Protein AF-0000000066905911 (afdb_homodimer)

Secondary structure (DSSP, 8-state):
-HHHHHHHHHHHHHHHHS-TTHHHHHHHHHHHHHHHHHHHHHHHHHHHHH-HHHHHHHHHHHHHHHHHHHHHHHHS-TTGGGSHHHHHHHHHHHHHHHHHH-GGG--SS---HHHHHHHHHHHH-/-HHHHHHHHHHHHHHHHS-TTHHHHHHHHHHHHHHHHHHHHHHHHHHHHH-HHHHHHHHHHHHHHHHHHHHHHHHS-TTGGGSHHHHHHHHHHHHHHHHHH-GGG--SS---HHHHHHHHHHHH-

pLDDT: mean 92.49, std 7.88, range [61.97, 98.75]

Radius of gyration: 20.09 Å; Cα contacts (8 Å, |Δi|>4): 220; chains: 2; bounding box: 32×63×47 Å

Solvent-accessible surface area (backbone atoms only — not comparable to full-atom values): 13929 Å² total; per-residue (Å²): 111,57,56,43,53,52,35,49,52,50,29,54,49,48,55,75,65,61,50,94,58,46,57,74,72,55,34,71,69,40,44,55,52,46,50,52,51,52,51,22,50,35,44,31,38,56,45,39,64,76,40,32,66,62,45,46,56,53,47,50,55,51,49,53,51,50,51,52,47,53,56,53,58,69,71,44,56,75,77,56,61,71,35,66,78,54,52,46,51,63,51,51,52,52,46,39,49,26,59,70,47,25,49,92,73,60,62,100,56,95,75,45,72,66,57,51,56,48,52,52,51,62,70,76,100,112,56,54,45,54,52,36,48,51,51,29,54,50,48,55,73,64,60,50,94,61,46,55,76,71,58,36,69,68,42,43,56,52,46,50,52,50,52,50,23,50,37,45,30,39,58,45,39,61,76,40,32,66,62,46,46,56,52,47,50,56,51,48,54,50,50,51,52,48,53,57,52,57,70,71,46,57,75,77,56,60,71,35,68,77,55,53,46,52,62,52,51,51,53,45,40,49,27,57,71,48,25,49,91,72,60,64,100,56,96,74,47,71,67,56,52,56,50,52,52,52,62,71,76,100

Structure (mmCIF, N/CA/C/O backbone):
data_AF-0000000066905911-model_v1
#
loop_
_entity.id
_entity.type
_entity.pdbx_description
1 polymer 'C6 transcription factor (Mut3)'
#
loop_
_atom_site.group_PDB
_atom_site.id
_atom_site.type_symbol
_atom_site.label_atom_id
_atom_site.label_alt_id
_atom_site.label_comp_id
_atom_site.label_asym_id
_atom_site.label_entity_id
_atom_site.label_seq_id
_atom_site.pdbx_PDB_ins_code
_atom_site.Cartn_x
_atom_site.Cartn_y
_atom_site.Cartn_z
_atom_site.occupancy
_atom_site.B_iso_or_equiv
_atom_site.auth_seq_id
_atom_site.auth_comp_id
_atom_site.auth_asym_id
_atom_site.auth_atom_id
_atom_site.pdbx_PDB_model_num
ATOM 1 N N . MET A 1 1 ? 3.443 4.605 -21.078 1 68.19 1 MET A N 1
ATOM 2 C CA . MET A 1 1 ? 2.545 3.455 -21.141 1 68.19 1 MET A CA 1
ATOM 3 C C . MET A 1 1 ? 2.984 2.371 -20.156 1 68.19 1 MET A C 1
ATOM 5 O O . MET A 1 1 ? 2.17 1.858 -19.391 1 68.19 1 MET A O 1
ATOM 9 N N . THR A 1 2 ? 4.289 2.234 -20.062 1 80.25 2 THR A N 1
ATOM 10 C CA . THR A 1 2 ? 4.836 1.146 -19.266 1 80.25 2 THR A CA 1
ATOM 11 C C . THR A 1 2 ? 4.59 1.396 -17.781 1 80.25 2 THR A C 1
ATOM 13 O O . THR A 1 2 ? 4.164 0.493 -17.062 1 80.25 2 THR A O 1
ATOM 16 N N . MET A 1 3 ? 4.574 2.633 -17.453 1 85.19 3 MET A N 1
ATOM 17 C CA . MET A 1 3 ? 4.41 2.951 -16.031 1 85.19 3 MET A CA 1
ATOM 18 C C . MET A 1 3 ? 2.967 2.746 -15.594 1 85.19 3 MET A C 1
ATOM 20 O O . MET A 1 3 ? 2.713 2.279 -14.484 1 85.19 3 MET A O 1
ATOM 24 N N . ALA A 1 4 ? 2.121 2.953 -16.5 1 88.31 4 ALA A N 1
ATOM 25 C CA . ALA A 1 4 ? 0.699 2.816 -16.188 1 88.31 4 ALA A CA 1
ATOM 26 C C . ALA A 1 4 ? 0.337 1.36 -15.906 1 88.31 4 ALA A C 1
ATOM 28 O O . ALA A 1 4 ? -0.475 1.077 -15.023 1 88.31 4 ALA A O 1
ATOM 29 N N . LEU A 1 5 ? 0.912 0.514 -16.625 1 90.94 5 LEU A N 1
ATOM 30 C CA . LEU A 1 5 ? 0.652 -0.906 -16.422 1 90.94 5 LEU A CA 1
ATOM 31 C C . LEU A 1 5 ? 1.202 -1.371 -15.078 1 90.94 5 LEU A C 1
ATOM 33 O O . LEU A 1 5 ? 0.557 -2.152 -14.375 1 90.94 5 LEU A O 1
ATOM 37 N N . GLY A 1 6 ? 2.375 -0.801 -14.773 1 93.94 6 GLY A N 1
ATOM 38 C CA . GLY A 1 6 ? 2.947 -1.107 -13.469 1 93.94 6 GLY A CA 1
ATOM 39 C C . GLY A 1 6 ? 2.094 -0.622 -12.312 1 93.94 6 GLY A C 1
ATOM 40 O O . GLY A 1 6 ? 1.863 -1.359 -11.352 1 93.94 6 GLY A O 1
ATOM 41 N N . LEU A 1 7 ? 1.571 0.551 -12.461 1 94.12 7 LEU A N 1
ATOM 42 C CA . LEU A 1 7 ? 0.728 1.133 -11.422 1 94.12 7 LEU A CA 1
ATOM 43 C C . LEU A 1 7 ? -0.565 0.34 -11.266 1 94.12 7 LEU A C 1
ATOM 45 O O . LEU A 1 7 ? -1.046 0.144 -10.148 1 94.12 7 LEU A O 1
ATOM 49 N N . SER A 1 8 ? -1.094 -0.138 -12.328 1 94.44 8 SER A N 1
ATOM 50 C CA . SER A 1 8 ? -2.309 -0.945 -12.289 1 94.44 8 SER A CA 1
ATOM 51 C C . SER A 1 8 ? -2.066 -2.275 -11.578 1 94.44 8 SER A C 1
ATOM 53 O O . SER A 1 8 ? -2.912 -2.74 -10.812 1 94.44 8 SER A O 1
ATOM 55 N N . ASP A 1 9 ? -0.971 -2.834 -11.891 1 96.88 9 ASP A N 1
ATOM 56 C CA . ASP A 1 9 ? -0.623 -4.098 -11.25 1 96.88 9 ASP A CA 1
ATOM 57 C C . ASP A 1 9 ? -0.429 -3.91 -9.75 1 96.88 9 ASP A C 1
ATOM 59 O O . ASP A 1 9 ? -0.875 -4.738 -8.953 1 96.88 9 ASP A O 1
ATOM 63 N N . ILE A 1 10 ? 0.216 -2.826 -9.328 1 97 10 ILE A N 1
ATOM 64 C CA . ILE A 1 10 ? 0.446 -2.518 -7.922 1 97 10 ILE A CA 1
ATOM 65 C C . ILE A 1 10 ? -0.89 -2.291 -7.219 1 97 10 ILE A C 1
ATOM 67 O O . ILE A 1 10 ? -1.105 -2.783 -6.109 1 97 10 ILE A O 1
ATOM 71 N N . LYS A 1 11 ? -1.737 -1.588 -7.852 1 95.62 11 LYS A N 1
ATOM 72 C CA . LYS A 1 11 ? -3.076 -1.347 -7.32 1 95.62 11 LYS A CA 1
ATOM 73 C C . LYS A 1 11 ? -3.805 -2.658 -7.051 1 95.62 11 LYS A C 1
ATOM 75 O O . LYS A 1 11 ? -4.352 -2.859 -5.961 1 95.62 11 LYS A O 1
ATOM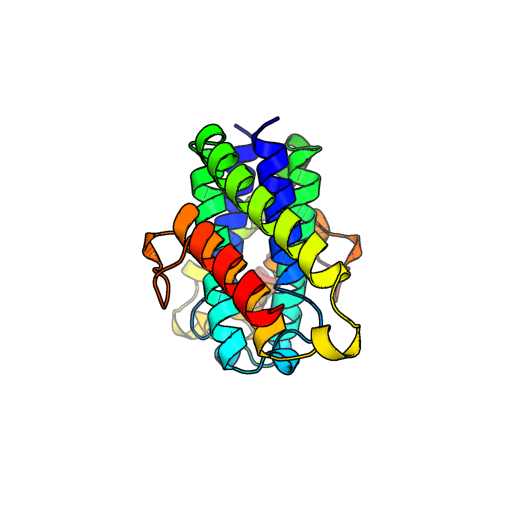 80 N N . ALA A 1 12 ? -3.824 -3.516 -8.031 1 95.5 12 ALA A N 1
ATOM 81 C CA . ALA A 1 12 ? -4.492 -4.809 -7.891 1 95.5 12 ALA A CA 1
ATOM 82 C C . ALA A 1 12 ? -3.879 -5.625 -6.758 1 95.5 12 ALA A C 1
ATOM 84 O O . ALA A 1 12 ? -4.598 -6.242 -5.969 1 95.5 12 ALA A O 1
ATOM 85 N N . GLN A 1 13 ? -2.59 -5.613 -6.676 1 96.75 13 GLN A N 1
ATOM 86 C CA . GLN A 1 13 ? -1.894 -6.336 -5.613 1 96.75 13 GLN A CA 1
ATOM 87 C C . GLN A 1 13 ? -2.291 -5.809 -4.238 1 96.75 13 GLN A C 1
ATOM 89 O O . GLN A 1 13 ? -2.615 -6.59 -3.34 1 96.75 13 GLN A O 1
ATOM 94 N N . MET A 1 14 ? -2.252 -4.488 -4.062 1 94.62 14 MET A N 1
ATOM 95 C CA . MET A 1 14 ? -2.609 -3.877 -2.787 1 94.62 14 MET A CA 1
ATOM 96 C C . MET A 1 14 ? -4.039 -4.238 -2.391 1 94.62 14 MET A C 1
ATOM 98 O O . MET A 1 14 ? -4.301 -4.57 -1.232 1 94.62 14 MET A O 1
ATOM 102 N N . GLY A 1 15 ? -4.902 -4.246 -3.387 1 92.44 15 GLY A N 1
ATOM 103 C CA . GLY A 1 15 ? -6.289 -4.605 -3.135 1 92.44 15 GLY A CA 1
ATOM 104 C C . GLY A 1 15 ? -6.457 -6.039 -2.664 1 92.44 15 GLY A C 1
ATOM 105 O O . GLY A 1 15 ? -7.352 -6.336 -1.871 1 92.44 15 GLY A O 1
ATOM 106 N N . GLY A 1 16 ? -5.613 -6.891 -3.088 1 91.69 16 GLY A N 1
ATOM 107 C CA . GLY A 1 16 ? -5.641 -8.289 -2.68 1 91.69 16 GLY A CA 1
ATOM 108 C C . GLY A 1 16 ? -5.039 -8.516 -1.307 1 91.69 16 GLY A C 1
ATOM 109 O O . GLY A 1 16 ? -5.309 -9.539 -0.669 1 91.69 16 GLY A O 1
ATOM 110 N N . LEU A 1 17 ? -4.203 -7.594 -0.799 1 91.81 17 LEU A N 1
ATOM 111 C CA . LEU A 1 17 ? -3.504 -7.742 0.472 1 91.81 17 LEU A CA 1
ATOM 112 C C . LEU A 1 17 ? -4.273 -7.059 1.599 1 91.81 17 LEU A C 1
ATOM 114 O O . LEU A 1 17 ? -4.297 -7.551 2.729 1 91.81 17 LEU A O 1
ATOM 118 N N . VAL A 1 18 ? -4.871 -5.914 1.25 1 87.25 18 VAL A N 1
ATOM 119 C CA . VAL A 1 18 ? -5.477 -5.074 2.279 1 87.25 18 VAL A CA 1
ATOM 120 C C . VAL A 1 18 ? -6.98 -4.969 2.039 1 87.25 18 VAL A C 1
ATOM 122 O O . VAL A 1 18 ? -7.422 -4.215 1.168 1 87.25 18 VAL A O 1
ATOM 125 N N . TYR A 1 19 ? -7.715 -5.699 2.646 1 85.31 19 TYR A N 1
ATOM 126 C CA . TYR A 1 19 ? -9.172 -5.699 2.562 1 85.31 19 TYR A CA 1
ATOM 127 C C . TYR A 1 19 ? -9.797 -5.898 3.938 1 85.31 19 TYR A C 1
ATOM 129 O O . TYR A 1 19 ? -9.094 -6.172 4.914 1 85.31 19 TYR A O 1
ATOM 137 N N . ARG A 1 20 ? -11.055 -5.621 3.988 1 80.94 20 ARG A N 1
ATOM 138 C CA . ARG A 1 20 ? -11.75 -5.781 5.262 1 80.94 20 ARG A CA 1
ATOM 139 C C . ARG A 1 20 ? -11.641 -7.215 5.773 1 80.94 20 ARG A C 1
ATOM 141 O O . ARG A 1 20 ? -11.969 -8.164 5.051 1 80.94 20 ARG A O 1
ATOM 148 N N . GLY A 1 21 ? -11.109 -7.41 7.043 1 76.62 21 GLY A N 1
ATOM 149 C CA . GLY A 1 21 ? -10.992 -8.727 7.641 1 76.62 21 GLY A CA 1
ATOM 150 C C . GLY A 1 21 ? -9.656 -9.398 7.355 1 76.62 21 GLY A C 1
ATOM 151 O O . GLY A 1 21 ? -9.469 -10.57 7.676 1 76.62 21 GLY A O 1
ATOM 152 N N . PHE A 1 22 ? -8.805 -8.672 6.777 1 78.38 22 PHE A N 1
ATOM 153 C CA . PHE A 1 22 ? -7.555 -9.297 6.375 1 78.38 22 PHE A CA 1
ATOM 154 C C . PHE A 1 22 ? -6.73 -9.703 7.594 1 78.38 22 PHE A C 1
ATOM 156 O O . PHE A 1 22 ? -5.91 -10.617 7.523 1 78.38 22 PHE A O 1
ATOM 163 N N . VAL A 1 23 ? -6.91 -9.078 8.664 1 73.5 23 VAL A N 1
ATOM 164 C CA . VAL A 1 23 ? -6.156 -9.383 9.875 1 73.5 23 VAL A CA 1
ATOM 165 C C . VAL A 1 23 ? -6.711 -10.648 10.523 1 73.5 23 VAL A C 1
ATOM 167 O O . VAL A 1 23 ? -5.953 -11.516 10.969 1 73.5 23 VAL A O 1
ATOM 170 N N . THR A 1 24 ? -7.961 -10.695 10.648 1 71.25 24 THR A N 1
ATOM 171 C CA . THR A 1 24 ? -8.602 -11.836 11.297 1 71.25 24 THR A CA 1
ATOM 172 C C . THR A 1 24 ? -8.516 -13.078 10.414 1 71.25 24 THR A C 1
ATOM 174 O O . THR A 1 24 ? -8.352 -14.195 10.922 1 71.25 24 THR A O 1
ATOM 177 N N . GLY A 1 25 ? -8.625 -12.875 9.156 1 62.72 25 GLY A N 1
ATOM 178 C CA . GLY A 1 25 ? -8.648 -14 8.242 1 62.72 25 GLY A CA 1
ATOM 179 C C . GLY A 1 25 ? -7.332 -14.75 8.188 1 62.72 25 GLY A C 1
ATOM 180 O O . GLY A 1 25 ? -7.316 -15.984 8.117 1 62.72 25 GLY A O 1
ATOM 181 N N . ASN A 1 26 ? -6.301 -14.07 8.18 1 62 26 ASN A N 1
ATOM 182 C CA . ASN A 1 26 ? -5.023 -14.727 7.91 1 62 26 ASN A CA 1
ATOM 183 C C . ASN A 1 26 ? -4.254 -15.008 9.203 1 62 26 ASN A C 1
ATOM 185 O O . ASN A 1 26 ? -3.354 -15.844 9.219 1 62 26 ASN A O 1
ATOM 189 N N . GLY A 1 27 ? -4.699 -14.414 10.391 1 66.94 27 GLY A N 1
ATOM 190 C CA . GLY A 1 27 ? -3.949 -14.547 11.633 1 66.94 27 GLY A CA 1
ATOM 191 C C . GLY A 1 27 ? -2.732 -13.641 11.695 1 66.94 27 GLY A C 1
ATOM 192 O O . GLY A 1 27 ? -2.455 -12.906 10.75 1 66.94 27 GLY A O 1
ATOM 193 N N . PHE A 1 28 ? -1.981 -13.719 12.82 1 68.44 28 PHE A N 1
ATOM 194 C CA . PHE A 1 28 ? -0.838 -12.859 13.102 1 68.44 28 PHE A CA 1
ATOM 195 C C . PHE A 1 28 ? 0.291 -13.125 12.109 1 68.44 28 PHE A C 1
ATOM 197 O O . PHE A 1 28 ? 0.953 -12.195 11.648 1 68.44 28 PHE A O 1
ATOM 204 N N . LYS A 1 29 ? 0.391 -14.367 11.797 1 74.06 29 LYS A N 1
ATOM 205 C CA . LYS A 1 29 ? 1.446 -14.719 10.852 1 74.06 29 LYS A CA 1
ATOM 206 C C . LYS A 1 29 ? 1.221 -14.039 9.508 1 74.06 29 LYS A C 1
ATOM 208 O O . LYS A 1 29 ? 2.152 -13.484 8.922 1 74.06 29 LYS A O 1
ATOM 213 N N . ARG A 1 30 ? 0.098 -13.977 9.188 1 80.12 30 ARG A N 1
ATOM 214 C CA . ARG A 1 30 ? -0.217 -13.406 7.883 1 80.12 30 ARG A CA 1
ATOM 215 C C . ARG A 1 30 ? -0.122 -11.883 7.91 1 80.12 30 ARG A C 1
ATOM 217 O O . ARG A 1 30 ? 0.155 -11.258 6.891 1 80.12 30 ARG A O 1
ATOM 224 N N 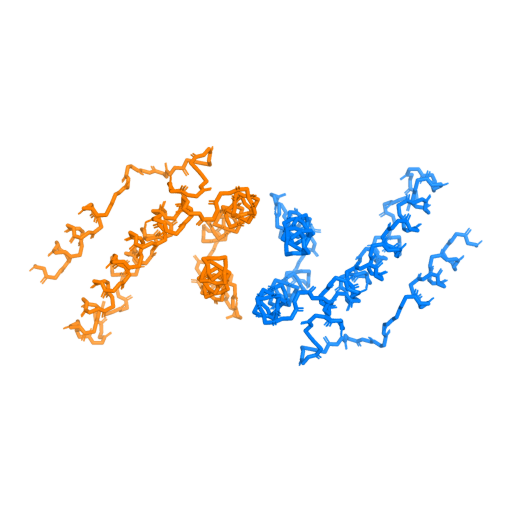. LEU A 1 31 ? -0.194 -11.484 9.117 1 82.44 31 LEU A N 1
ATOM 225 C CA . LEU A 1 31 ? -0.038 -10.039 9.25 1 82.44 31 LEU A CA 1
ATOM 226 C C . LEU A 1 31 ? 1.398 -9.625 8.953 1 82.44 31 LEU A C 1
ATOM 228 O O . LEU A 1 31 ? 1.63 -8.625 8.266 1 82.44 31 LEU A O 1
ATOM 232 N N . GLY A 1 32 ? 2.291 -10.375 9.508 1 85.25 32 GLY A N 1
ATOM 233 C CA . GLY A 1 32 ? 3.695 -10.109 9.242 1 85.25 32 GLY A CA 1
ATOM 234 C C . GLY A 1 32 ? 4.051 -10.211 7.77 1 85.25 32 GLY A C 1
ATOM 235 O O . GLY A 1 32 ? 4.77 -9.359 7.238 1 85.25 32 GLY A O 1
ATOM 236 N N . ASP A 1 33 ? 3.564 -11.18 7.109 1 90.19 33 ASP A N 1
ATOM 237 C CA . ASP A 1 33 ? 3.799 -11.367 5.68 1 90.19 33 ASP A CA 1
ATOM 238 C C . ASP A 1 33 ? 3.211 -10.219 4.871 1 90.19 33 ASP A C 1
ATOM 240 O O . ASP A 1 33 ? 3.855 -9.703 3.953 1 90.19 33 ASP A O 1
ATOM 244 N N . THR A 1 34 ? 1.965 -9.891 5.289 1 90.94 34 THR A N 1
ATOM 245 C CA . THR A 1 34 ? 1.31 -8.789 4.59 1 90.94 34 THR A CA 1
ATOM 246 C C . THR A 1 34 ? 2.139 -7.516 4.695 1 90.94 34 THR A C 1
ATOM 248 O O . THR A 1 34 ? 2.314 -6.801 3.705 1 90.94 34 THR A O 1
ATOM 251 N N . LEU A 1 35 ? 2.639 -7.289 5.867 1 89.12 35 LEU A N 1
ATOM 252 C CA . LEU A 1 35 ? 3.502 -6.129 6.066 1 89.12 35 LEU A CA 1
ATOM 253 C C . LEU A 1 35 ? 4.723 -6.195 5.152 1 89.12 35 LEU A C 1
ATOM 255 O O . LEU A 1 35 ? 5.074 -5.203 4.508 1 89.12 35 LEU A O 1
ATOM 259 N N . ARG A 1 36 ? 5.301 -7.285 5.117 1 93.31 36 ARG A N 1
ATOM 260 C CA . ARG A 1 36 ? 6.477 -7.469 4.273 1 93.31 36 ARG A CA 1
ATOM 261 C C . ARG A 1 36 ? 6.133 -7.25 2.803 1 93.31 36 ARG A C 1
ATOM 263 O O . ARG A 1 36 ? 6.922 -6.656 2.061 1 93.31 36 ARG A O 1
ATOM 270 N N . TYR A 1 37 ? 5.008 -7.68 2.363 1 96.56 37 TYR A N 1
ATOM 271 C CA . TYR A 1 37 ? 4.578 -7.512 0.979 1 96.56 37 TYR A CA 1
ATOM 272 C C . TYR A 1 37 ? 4.309 -6.047 0.666 1 96.56 37 TYR A C 1
ATOM 274 O O . TYR A 1 37 ? 4.613 -5.574 -0.432 1 96.56 37 TYR A O 1
ATOM 282 N N . LEU A 1 38 ? 3.748 -5.371 1.595 1 95.12 38 LEU A N 1
ATOM 283 C CA . LEU A 1 38 ? 3.527 -3.939 1.411 1 95.12 38 LEU A CA 1
ATOM 284 C C . LEU A 1 38 ? 4.852 -3.188 1.348 1 95.12 38 LEU A C 1
ATOM 286 O O . LEU A 1 38 ? 4.992 -2.232 0.58 1 95.12 38 LEU A O 1
ATOM 290 N N . GLN A 1 39 ? 5.797 -3.613 2.049 1 95.19 39 GLN A N 1
ATOM 291 C CA . GLN A 1 39 ? 7.137 -3.037 1.968 1 95.19 39 GLN A CA 1
ATOM 292 C C . GLN A 1 39 ? 7.766 -3.303 0.605 1 95.19 39 GLN A C 1
ATOM 294 O O . GLN A 1 39 ? 8.477 -2.451 0.069 1 95.19 39 GLN A O 1
ATOM 299 N N . ALA A 1 40 ? 7.5 -4.445 0.128 1 97.69 40 ALA A N 1
ATOM 300 C CA . ALA A 1 40 ? 8 -4.766 -1.205 1 97.69 40 ALA A CA 1
ATOM 301 C C . ALA A 1 40 ? 7.371 -3.861 -2.262 1 97.69 40 ALA A C 1
ATOM 303 O O . ALA A 1 40 ? 8.047 -3.436 -3.203 1 97.69 40 ALA A O 1
ATOM 304 N N . ILE A 1 41 ? 6.098 -3.58 -2.117 1 97.56 41 ILE A N 1
ATOM 305 C CA . ILE A 1 41 ? 5.41 -2.664 -3.018 1 97.56 41 ILE A CA 1
ATOM 306 C C . ILE A 1 41 ? 6.043 -1.278 -2.93 1 97.56 41 ILE A C 1
ATOM 308 O O . ILE A 1 41 ? 6.254 -0.62 -3.951 1 97.56 41 ILE A O 1
ATOM 312 N N . GLU A 1 42 ? 6.344 -0.853 -1.723 1 95.19 42 GLU A N 1
ATOM 313 C CA . GLU A 1 42 ? 7.02 0.424 -1.518 1 95.19 42 GLU A CA 1
ATOM 314 C C . GLU A 1 42 ? 8.336 0.479 -2.285 1 95.19 42 GLU A C 1
ATOM 316 O O . GLU A 1 42 ? 8.617 1.462 -2.973 1 95.19 42 GLU A O 1
ATOM 321 N N . LYS A 1 43 ? 9.086 -0.53 -2.213 1 96 43 LYS A N 1
ATOM 322 C CA . LYS A 1 43 ? 10.359 -0.6 -2.926 1 96 43 LYS A CA 1
ATOM 323 C C . LYS A 1 43 ? 10.141 -0.606 -4.438 1 96 43 LYS A C 1
ATOM 325 O O . LYS A 1 43 ? 10.898 0.021 -5.18 1 96 43 LYS A O 1
ATOM 330 N N . ARG A 1 44 ? 9.141 -1.341 -4.836 1 97.19 44 ARG A N 1
ATOM 331 C CA . ARG A 1 44 ? 8.82 -1.389 -6.262 1 97.19 44 ARG A CA 1
ATOM 332 C C . ARG A 1 44 ? 8.453 -0.005 -6.785 1 97.19 44 ARG A C 1
ATOM 334 O O . ARG A 1 44 ? 8.836 0.365 -7.895 1 97.19 44 ARG A O 1
ATOM 341 N N . LEU A 1 45 ? 7.707 0.782 -6.012 1 95.31 45 LEU A N 1
ATOM 342 C CA . LEU A 1 45 ? 7.309 2.125 -6.418 1 95.31 45 LEU A CA 1
ATOM 343 C C . LEU A 1 45 ? 8.523 3.002 -6.676 1 95.31 45 LEU A C 1
ATOM 345 O O . LEU A 1 45 ? 8.547 3.775 -7.637 1 95.31 45 LEU A O 1
ATOM 349 N N . GLU A 1 46 ? 9.5 2.852 -5.895 1 92.5 46 GLU A N 1
ATOM 350 C CA . GLU A 1 46 ? 10.742 3.6 -6.062 1 92.5 46 GLU A CA 1
ATOM 351 C C . GLU A 1 46 ? 11.445 3.217 -7.359 1 92.5 46 GLU A C 1
ATOM 353 O O . GLU A 1 46 ? 11.867 4.086 -8.125 1 92.5 46 GLU A O 1
ATOM 358 N N . LYS A 1 47 ? 11.547 2.021 -7.594 1 93.75 47 LYS A N 1
ATOM 359 C CA . LYS A 1 47 ? 12.273 1.512 -8.75 1 93.75 47 LYS A CA 1
ATOM 360 C C . LYS A 1 47 ? 11.492 1.738 -10.039 1 93.75 47 LYS A C 1
ATOM 362 O O . LYS A 1 47 ? 12.078 1.917 -11.109 1 93.75 47 LYS A O 1
ATOM 367 N N . LEU A 1 48 ? 10.18 1.679 -9.914 1 93.81 48 LEU A N 1
ATOM 368 C CA . LEU A 1 48 ? 9.305 1.892 -11.062 1 93.81 48 LEU A CA 1
ATOM 369 C C . LEU A 1 48 ? 9.547 3.264 -11.688 1 93.81 48 LEU A C 1
ATOM 371 O O . LEU A 1 48 ? 9.586 3.4 -12.906 1 93.81 48 LEU A O 1
ATOM 375 N N . ALA A 1 49 ? 9.766 4.199 -10.844 1 87.06 49 ALA A N 1
ATOM 376 C CA . ALA A 1 49 ? 10.031 5.566 -11.289 1 87.06 49 ALA A CA 1
ATOM 377 C C . ALA A 1 49 ? 11.3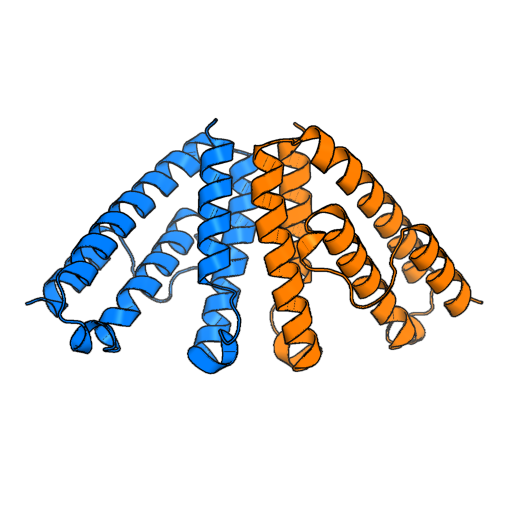75 5.66 -12 1 87.06 49 ALA A C 1
ATOM 379 O O . ALA A 1 49 ? 11.539 6.449 -12.938 1 87.06 49 ALA A O 1
ATOM 380 N N . VAL A 1 50 ? 12.312 4.828 -11.672 1 90.44 50 VAL A N 1
ATOM 381 C CA . VAL A 1 50 ? 13.688 4.891 -12.148 1 90.44 50 VAL A CA 1
ATOM 382 C C . VAL A 1 50 ? 13.828 4.078 -13.438 1 90.44 50 VAL A C 1
ATOM 384 O O . VAL A 1 50 ? 14.438 4.531 -14.398 1 90.44 50 VAL A O 1
ATOM 387 N N . ASP A 1 51 ? 13.242 2.822 -13.453 1 93.06 51 ASP A N 1
ATOM 388 C CA . ASP A 1 51 ? 13.383 1.928 -14.602 1 93.06 51 ASP A CA 1
ATOM 389 C C . ASP A 1 51 ? 12.078 1.194 -14.891 1 93.06 51 ASP A C 1
ATOM 391 O O . ASP A 1 51 ? 11.953 0.002 -14.602 1 9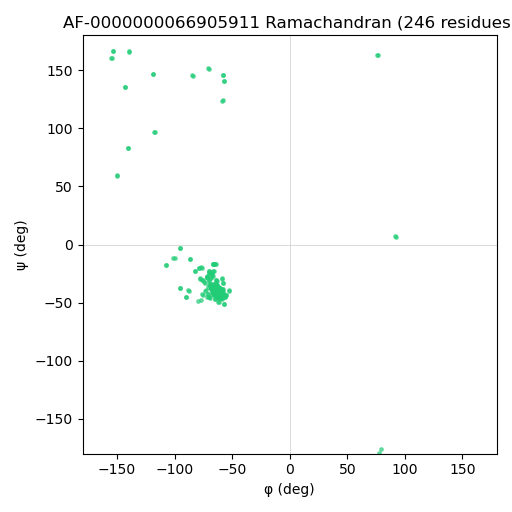3.06 51 ASP A O 1
ATOM 395 N N . PRO A 1 52 ? 11.172 1.825 -15.594 1 92.88 52 PRO A N 1
ATOM 396 C CA . PRO A 1 52 ? 9.859 1.228 -15.883 1 92.88 52 PRO A CA 1
ATOM 397 C C . PRO A 1 52 ? 9.953 0.016 -16.797 1 92.88 52 PRO A C 1
ATOM 399 O O . PRO A 1 52 ? 9.102 -0.871 -16.75 1 92.88 52 PRO A O 1
ATOM 402 N N . HIS A 1 53 ? 10.992 -0.036 -17.641 1 94.44 53 HIS A N 1
ATOM 403 C CA . HIS A 1 53 ? 11.125 -1.158 -18.562 1 94.44 53 HIS A CA 1
ATOM 404 C C . HIS A 1 53 ? 11.492 -2.439 -17.828 1 94.44 53 HIS A C 1
ATOM 406 O O . HIS A 1 53 ? 10.945 -3.506 -18.109 1 94.44 53 HIS A O 1
ATOM 412 N N . ARG A 1 54 ? 12.398 -2.258 -16.906 1 95.12 54 ARG A N 1
ATOM 413 C CA . ARG A 1 54 ? 12.742 -3.414 -16.094 1 95.12 54 ARG A CA 1
ATOM 414 C C . ARG A 1 54 ? 11.539 -3.889 -15.281 1 95.12 54 ARG A C 1
ATOM 416 O O . ARG A 1 54 ? 11.312 -5.094 -15.148 1 95.12 54 ARG A O 1
ATOM 423 N N . ASP A 1 55 ? 10.812 -2.967 -14.75 1 96.75 55 ASP A N 1
ATOM 424 C CA . ASP A 1 55 ? 9.602 -3.318 -14.008 1 96.75 55 ASP A CA 1
ATOM 425 C C . ASP A 1 55 ? 8.633 -4.109 -14.883 1 96.75 55 ASP A C 1
ATOM 427 O O . ASP A 1 55 ? 8.094 -5.133 -14.453 1 96.75 55 ASP A O 1
ATOM 431 N N . ARG A 1 56 ? 8.492 -3.684 -16.047 1 96.31 56 ARG A N 1
ATOM 432 C CA . ARG A 1 56 ? 7.551 -4.328 -16.969 1 96.31 56 ARG A CA 1
ATOM 433 C C . ARG A 1 56 ? 7.965 -5.766 -17.25 1 96.31 56 ARG A C 1
ATOM 435 O O . ARG A 1 56 ? 7.125 -6.668 -17.281 1 96.31 56 ARG A O 1
ATOM 442 N N . ALA A 1 57 ? 9.172 -5.934 -17.453 1 96.88 57 ALA A N 1
ATOM 443 C CA . ALA A 1 57 ? 9.664 -7.277 -17.75 1 96.88 57 ALA A CA 1
ATOM 444 C C . ALA A 1 57 ? 9.375 -8.227 -16.594 1 96.88 57 ALA A C 1
ATOM 446 O O . ALA A 1 57 ? 8.906 -9.352 -16.797 1 96.88 57 ALA A O 1
ATOM 447 N N . GLN A 1 58 ? 9.641 -7.785 -15.375 1 97.31 58 GLN A N 1
ATOM 448 C CA . GLN A 1 58 ? 9.398 -8.602 -14.188 1 97.31 58 GLN A CA 1
ATOM 449 C C . GLN A 1 58 ? 7.902 -8.812 -13.969 1 97.31 58 GLN A C 1
ATOM 451 O O . GLN A 1 58 ? 7.473 -9.906 -13.602 1 97.31 58 GLN A O 1
ATOM 456 N N . MET A 1 59 ? 7.172 -7.785 -14.242 1 97.56 59 MET A N 1
ATOM 457 C CA . MET A 1 59 ? 5.719 -7.859 -14.102 1 97.56 59 MET A CA 1
ATOM 458 C C . MET A 1 59 ? 5.133 -8.914 -15.031 1 97.56 59 MET A C 1
ATOM 460 O O . MET A 1 59 ? 4.219 -9.648 -14.656 1 97.56 59 MET A O 1
ATOM 464 N N . LEU A 1 60 ? 5.656 -8.961 -16.188 1 97.38 60 LEU A N 1
ATOM 465 C CA . LEU A 1 60 ? 5.156 -9.914 -17.156 1 97.38 60 LEU A CA 1
ATOM 466 C C . LEU A 1 60 ? 5.402 -11.344 -16.703 1 97.38 60 LEU A C 1
ATOM 468 O O . LEU A 1 60 ? 4.566 -12.227 -16.922 1 97.38 60 LEU A O 1
ATOM 472 N N . LYS A 1 61 ? 6.473 -11.57 -16.062 1 97.81 61 LYS A N 1
ATOM 473 C CA . LYS A 1 61 ? 6.758 -12.891 -15.516 1 97.81 61 LYS A CA 1
ATOM 474 C C . LYS A 1 61 ? 5.754 -13.266 -14.43 1 97.81 61 LYS A C 1
ATOM 476 O O . LYS A 1 61 ? 5.25 -14.391 -14.406 1 97.81 61 LYS A O 1
ATOM 481 N N . VAL A 1 62 ? 5.48 -12.328 -13.602 1 98.38 62 VAL A N 1
ATOM 482 C CA . VAL A 1 62 ? 4.5 -12.555 -12.547 1 98.38 62 VAL A CA 1
ATOM 483 C C . VAL A 1 62 ? 3.123 -12.797 -13.164 1 98.38 62 VAL A C 1
ATOM 485 O O . VAL A 1 62 ? 2.387 -13.68 -12.711 1 98.38 62 VAL A O 1
ATOM 488 N N . GLU A 1 63 ? 2.814 -12.008 -14.148 1 97.75 63 GLU A N 1
ATOM 489 C CA . GLU A 1 63 ? 1.522 -12.125 -14.82 1 97.75 63 GLU A CA 1
ATOM 490 C C . GLU A 1 63 ? 1.337 -13.516 -15.422 1 97.75 63 GLU A C 1
ATOM 492 O O . GLU A 1 63 ? 0.242 -14.086 -15.367 1 97.75 63 GLU A O 1
ATOM 497 N N . ASN A 1 64 ? 2.359 -14.023 -15.992 1 98.12 64 ASN A N 1
ATOM 498 C CA . ASN A 1 64 ? 2.295 -15.367 -16.547 1 98.12 64 ASN A CA 1
ATOM 499 C C . ASN A 1 64 ? 1.953 -16.406 -15.492 1 98.12 64 ASN A C 1
ATOM 501 O O . ASN A 1 64 ? 1.1 -17.266 -15.711 1 98.12 64 ASN A O 1
ATOM 505 N N . VAL A 1 65 ? 2.566 -16.328 -14.375 1 98.38 65 VAL A N 1
ATOM 506 C CA . VAL A 1 65 ? 2.318 -17.25 -13.281 1 98.38 65 VAL A CA 1
ATOM 507 C C . VAL A 1 65 ? 0.906 -17.047 -12.742 1 98.38 65 VAL A C 1
ATOM 509 O O . VAL A 1 65 ? 0.209 -18.016 -12.43 1 98.38 65 VAL A O 1
ATOM 512 N N . GLN A 1 66 ? 0.517 -15.844 -12.625 1 98.12 66 GLN A N 1
ATOM 513 C CA . GLN A 1 66 ? -0.822 -15.523 -12.141 1 98.12 66 GLN A CA 1
ATOM 514 C C . GLN A 1 66 ? -1.893 -16.109 -13.055 1 98.12 66 GLN A C 1
ATOM 516 O O . GLN A 1 66 ? -2.908 -16.625 -12.578 1 98.12 66 GLN A O 1
ATOM 521 N N . GLN A 1 67 ? -1.674 -15.984 -14.312 1 98.06 67 GLN A N 1
ATOM 522 C CA . GLN A 1 67 ? -2.613 -16.547 -15.273 1 98.06 67 GLN A CA 1
ATOM 523 C C . GLN A 1 67 ? -2.701 -18.062 -15.133 1 98.06 67 GLN A C 1
ATOM 525 O O . GLN A 1 67 ? -3.797 -18.641 -15.148 1 98.06 67 GLN A O 1
ATOM 530 N N . ALA A 1 68 ? -1.581 -18.688 -15.016 1 98 68 ALA A N 1
ATOM 531 C CA . ALA A 1 68 ? -1.554 -20.125 -14.805 1 98 68 ALA A CA 1
ATOM 532 C C . ALA A 1 68 ? -2.289 -20.5 -13.523 1 98 68 ALA A C 1
ATOM 534 O O . ALA A 1 68 ? -3.029 -21.5 -13.492 1 98 68 ALA A O 1
ATOM 535 N N . TRP A 1 69 ? -2.1 -19.781 -12.516 1 98.12 69 TRP A N 1
ATOM 536 C CA . TRP A 1 69 ? -2.756 -20 -11.234 1 98.12 69 TRP A CA 1
ATOM 537 C C . TRP A 1 69 ? -4.27 -19.875 -11.367 1 98.12 69 TRP A C 1
ATOM 539 O O . TRP A 1 69 ? -5.016 -20.703 -10.844 1 98.12 69 TRP A O 1
ATOM 549 N N . GLN A 1 70 ? -4.695 -18.859 -12.047 1 97.44 70 GLN A N 1
ATOM 550 C CA . GLN A 1 70 ? -6.129 -18.641 -12.234 1 97.44 70 GLN A CA 1
ATOM 551 C C . GLN A 1 70 ? -6.766 -19.812 -12.977 1 97.44 70 GLN A C 1
ATOM 553 O O . GLN A 1 70 ? -7.836 -20.297 -12.594 1 97.44 70 GLN A O 1
ATOM 558 N N . GLN A 1 71 ? -6.133 -20.219 -13.984 1 97.06 71 GLN A N 1
ATOM 559 C CA . GLN A 1 71 ? -6.633 -21.375 -14.742 1 97.06 71 GLN A CA 1
ATOM 560 C C . GLN A 1 71 ? -6.656 -22.625 -13.875 1 97.06 71 GLN A C 1
ATOM 562 O O . GLN A 1 71 ? -7.617 -23.406 -13.922 1 97.06 71 GLN A O 1
ATOM 567 N N . TRP A 1 72 ? -5.629 -22.797 -13.133 1 97.12 72 TRP A N 1
ATOM 568 C CA . TRP A 1 72 ? -5.465 -23.969 -12.266 1 97.12 72 TRP A CA 1
ATOM 569 C C . TRP A 1 72 ? -6.543 -24 -11.188 1 97.12 72 TRP A C 1
ATOM 571 O O . TRP A 1 72 ? -7.203 -25.031 -11 1 97.12 72 TRP A O 1
ATOM 581 N N . ILE A 1 73 ? -6.809 -22.922 -10.562 1 96.31 73 ILE A N 1
ATOM 582 C CA . ILE A 1 73 ? -7.762 -22.875 -9.461 1 96.31 73 ILE A CA 1
ATOM 583 C C . ILE A 1 73 ? -9.18 -23.094 -9.992 1 96.31 73 ILE A C 1
ATOM 585 O O . ILE A 1 73 ? -10.016 -23.703 -9.32 1 96.31 73 ILE A O 1
ATOM 589 N N . ASN A 1 74 ? -9.422 -22.578 -11.172 1 95.19 74 ASN A N 1
ATOM 590 C CA . ASN A 1 74 ? -10.734 -22.719 -11.789 1 95.19 74 ASN A CA 1
ATOM 591 C C . ASN A 1 74 ? -11.039 -24.188 -12.133 1 95.19 74 ASN A C 1
ATOM 593 O O . ASN A 1 74 ? -12.203 -24.562 -12.273 1 95.19 74 ASN A O 1
ATOM 597 N N . LYS A 1 75 ? -10.031 -24.969 -12.266 1 94.88 75 LYS A N 1
ATOM 598 C CA . LYS A 1 75 ? -10.203 -26.375 -12.617 1 94.88 75 LYS A CA 1
ATOM 599 C C . LYS A 1 75 ? -10.43 -27.234 -11.367 1 94.88 75 LYS A C 1
ATOM 601 O O . LYS A 1 75 ? -10.852 -28.391 -11.469 1 94.88 75 LYS A O 1
ATOM 606 N N . LEU A 1 76 ? -10.203 -26.688 -10.211 1 94.94 76 LEU A N 1
ATOM 607 C CA . LEU A 1 76 ? -10.367 -27.438 -8.969 1 94.94 76 LEU A CA 1
ATOM 608 C C . LEU A 1 76 ? -11.82 -27.422 -8.508 1 94.94 76 LEU A C 1
ATOM 610 O O . LEU A 1 76 ? -12.508 -26.406 -8.664 1 94.94 76 LEU A O 1
ATOM 614 N N . PRO A 1 77 ? -12.289 -28.5 -7.906 1 93.31 77 PRO A N 1
ATOM 615 C CA . PRO A 1 77 ? -13.602 -28.438 -7.262 1 93.31 77 PRO A CA 1
ATOM 616 C C . PRO A 1 77 ? -13.695 -27.359 -6.188 1 93.31 77 PRO A C 1
ATOM 618 O O . PRO A 1 77 ? -12.711 -27.094 -5.488 1 93.31 77 PRO A O 1
ATOM 621 N N . PRO A 1 78 ? -14.805 -26.75 -6.012 1 91 78 PRO A N 1
ATOM 622 C CA . PRO A 1 78 ? -14.977 -25.656 -5.059 1 91 78 PRO A CA 1
ATOM 623 C C . PRO A 1 78 ? -14.508 -26.016 -3.65 1 91 78 PRO A C 1
ATOM 625 O O . PRO A 1 78 ? -13.875 -25.203 -2.977 1 91 78 PRO A O 1
ATOM 628 N N . ALA A 1 79 ? -14.781 -27.234 -3.225 1 92 79 ALA A N 1
ATOM 629 C CA . ALA A 1 79 ? -14.391 -27.672 -1.883 1 92 79 ALA A CA 1
ATOM 630 C C . ALA A 1 79 ? -12.867 -27.688 -1.736 1 92 79 ALA A C 1
ATOM 632 O O . ALA A 1 79 ? -12.336 -27.344 -0.681 1 92 79 ALA A O 1
ATOM 633 N N . ARG A 1 80 ? -12.188 -28.047 -2.744 1 92.69 80 ARG A N 1
ATOM 634 C CA . ARG A 1 80 ? -10.734 -28.172 -2.729 1 92.69 80 ARG A CA 1
ATOM 635 C C . ARG A 1 80 ? -10.07 -26.797 -2.686 1 92.69 80 ARG A C 1
ATOM 637 O O . ARG A 1 80 ? -8.969 -26.641 -2.156 1 92.69 80 ARG A O 1
ATOM 644 N N . ARG A 1 81 ? -10.711 -25.781 -3.207 1 92.44 81 ARG A N 1
ATOM 645 C CA . ARG A 1 81 ? -10.164 -24.438 -3.307 1 92.44 81 ARG A CA 1
ATOM 646 C C . ARG A 1 81 ? -9.93 -23.828 -1.923 1 92.44 81 ARG A C 1
ATOM 648 O O . ARG A 1 81 ? -9.133 -22.906 -1.77 1 92.44 81 ARG A O 1
ATOM 655 N N . GLU A 1 82 ? -10.562 -24.453 -0.946 1 90.38 82 GLU A N 1
ATOM 656 C CA . GLU A 1 82 ? -10.484 -23.906 0.401 1 90.38 82 GLU A CA 1
ATOM 657 C C . GLU A 1 82 ? -9.375 -24.562 1.213 1 90.38 82 GLU A C 1
ATOM 659 O O . GLU A 1 82 ? -9.078 -24.141 2.328 1 90.38 82 GLU A O 1
ATOM 664 N N . ASP A 1 83 ? -8.742 -25.516 0.631 1 93.5 83 ASP A N 1
ATOM 665 C CA . ASP A 1 83 ? -7.68 -26.234 1.331 1 93.5 83 ASP A CA 1
ATOM 666 C C . ASP A 1 83 ? -6.453 -25.344 1.525 1 93.5 83 ASP A C 1
ATOM 668 O O . ASP A 1 83 ? -6.109 -24.547 0.644 1 93.5 83 ASP A O 1
ATOM 672 N N . GLU A 1 84 ? -5.73 -25.609 2.555 1 90.94 84 GLU A N 1
ATOM 673 C CA . GLU A 1 84 ? -4.59 -24.781 2.922 1 90.94 84 GLU A CA 1
ATOM 674 C C . GLU A 1 84 ? -3.479 -24.859 1.878 1 90.94 84 GLU A C 1
ATOM 676 O O . GLU A 1 84 ? -2.828 -23.859 1.568 1 90.94 84 GLU A O 1
ATOM 681 N N . ASP A 1 85 ? -3.264 -26.047 1.424 1 94.19 85 ASP A N 1
ATOM 682 C CA . ASP A 1 85 ? -2.191 -26.219 0.449 1 94.19 85 ASP A CA 1
ATOM 683 C C . ASP A 1 85 ? -2.484 -25.453 -0.834 1 94.19 85 ASP A C 1
ATOM 685 O O . ASP A 1 85 ? -1.566 -24.953 -1.488 1 94.19 85 ASP A O 1
ATOM 689 N N . VAL A 1 86 ? -3.801 -25.297 -1.222 1 95.62 86 VAL A N 1
ATOM 690 C CA . VAL A 1 86 ? -4.215 -24.547 -2.402 1 95.62 86 VAL A CA 1
ATOM 691 C C . VAL A 1 86 ? -4.062 -23.062 -2.139 1 95.62 86 VAL A C 1
ATOM 693 O O . VAL A 1 86 ? -3.494 -22.328 -2.959 1 95.62 86 VAL A O 1
ATOM 696 N N . LYS A 1 87 ? -4.387 -22.656 -0.984 1 91.81 87 LYS A N 1
ATOM 697 C CA . LYS A 1 87 ? -4.332 -21.25 -0.619 1 91.81 87 LYS A CA 1
ATOM 698 C C . LYS A 1 87 ? -2.891 -20.766 -0.522 1 91.81 87 LYS A C 1
ATOM 700 O O . LYS A 1 87 ? -2.605 -19.594 -0.789 1 91.81 87 LYS A O 1
ATOM 705 N N . GLU A 1 88 ? -2.027 -21.656 -0.286 1 93.94 88 GLU A N 1
ATOM 706 C CA . GLU A 1 88 ? -0.625 -21.297 -0.114 1 93.94 88 GLU A CA 1
ATOM 707 C C . GLU A 1 88 ? -0.003 -20.859 -1.436 1 93.94 88 GLU A C 1
ATOM 709 O O . GLU A 1 88 ? 0.972 -20.094 -1.447 1 93.94 88 GLU A O 1
ATOM 714 N N . ILE A 1 89 ? -0.551 -21.266 -2.52 1 96.88 89 ILE A N 1
ATOM 715 C CA . ILE A 1 89 ? 0.013 -20.953 -3.828 1 96.88 89 ILE A CA 1
ATOM 716 C C . ILE A 1 89 ? -0.077 -19.453 -4.086 1 96.88 89 ILE A C 1
ATOM 718 O O . ILE A 1 89 ? 0.845 -18.859 -4.652 1 96.88 89 ILE A O 1
ATOM 722 N N . ARG A 1 90 ? -1.188 -18.859 -3.699 1 94.88 90 ARG A N 1
ATOM 723 C CA . ARG A 1 90 ? -1.311 -17.422 -3.869 1 94.88 90 ARG A CA 1
ATOM 724 C C . ARG A 1 90 ? -0.188 -16.688 -3.145 1 94.88 90 ARG A C 1
ATOM 726 O O . ARG A 1 90 ? 0.332 -15.688 -3.645 1 94.88 90 ARG A O 1
ATOM 733 N N . TRP A 1 91 ? 0.25 -17.234 -2.033 1 95.12 91 TRP A N 1
ATOM 734 C CA . TRP A 1 91 ? 1.299 -16.594 -1.243 1 95.12 91 TRP A CA 1
ATOM 735 C C . TRP A 1 91 ? 2.67 -16.828 -1.866 1 95.12 91 TRP A C 1
ATOM 737 O O . TRP A 1 91 ? 3.564 -15.992 -1.752 1 95.12 91 TRP A O 1
ATOM 747 N N . MET A 1 92 ? 2.799 -17.906 -2.525 1 97.81 92 MET A N 1
ATOM 748 C CA . MET A 1 92 ? 4.027 -18.125 -3.279 1 97.81 92 MET A CA 1
ATOM 749 C C . MET A 1 92 ? 4.207 -17.062 -4.352 1 97.81 92 MET A C 1
ATOM 751 O O . MET A 1 92 ? 5.324 -16.594 -4.594 1 97.81 92 MET A O 1
ATOM 755 N N . ILE A 1 93 ? 3.119 -16.672 -4.918 1 98.25 93 ILE A N 1
ATOM 756 C CA . ILE A 1 93 ? 3.176 -15.641 -5.949 1 98.25 93 ILE A CA 1
ATOM 757 C C . ILE A 1 93 ? 3.59 -14.312 -5.328 1 98.25 93 ILE A C 1
ATOM 759 O O . ILE A 1 93 ? 4.371 -13.562 -5.918 1 98.25 93 ILE A O 1
ATOM 763 N N . GLU A 1 94 ? 3.127 -14.047 -4.16 1 97.56 94 GLU A N 1
ATOM 764 C CA . GLU A 1 94 ? 3.562 -12.859 -3.436 1 97.56 94 GLU A CA 1
ATOM 765 C C . GLU A 1 94 ? 5.062 -12.906 -3.15 1 97.56 94 GLU A C 1
ATOM 767 O O . GLU A 1 94 ? 5.754 -11.891 -3.279 1 97.56 94 GLU A O 1
ATOM 772 N N . GLU A 1 95 ? 5.48 -14.07 -2.783 1 98.06 95 GLU A N 1
ATOM 773 C CA . GLU A 1 95 ? 6.91 -14.227 -2.539 1 98.06 95 GLU A CA 1
ATOM 774 C C . GLU A 1 95 ? 7.715 -14.031 -3.82 1 98.06 95 GLU A C 1
ATOM 776 O O . GLU A 1 95 ? 8.828 -13.508 -3.787 1 98.06 95 GLU A O 1
ATOM 781 N N . LEU A 1 96 ? 7.223 -14.453 -4.887 1 98.69 96 LEU A N 1
ATOM 782 C CA . LEU A 1 96 ? 7.855 -14.234 -6.18 1 98.69 96 LEU A CA 1
ATOM 783 C C . LEU A 1 96 ? 7.988 -12.742 -6.469 1 98.69 96 LEU A C 1
ATOM 785 O O . LEU A 1 96 ? 9.031 -12.281 -6.949 1 98.69 96 LEU A O 1
ATOM 789 N N . ARG A 1 97 ? 6.902 -11.977 -6.141 1 98.75 97 ARG A N 1
ATOM 790 C CA . ARG A 1 97 ? 6.945 -10.531 -6.301 1 98.75 97 ARG A CA 1
ATOM 791 C C . ARG A 1 97 ? 8.062 -9.914 -5.465 1 98.75 97 ARG A C 1
ATOM 793 O O . ARG A 1 97 ? 8.789 -9.047 -5.938 1 98.75 97 ARG A O 1
ATOM 800 N N . VAL A 1 98 ? 8.242 -10.422 -4.258 1 98.25 98 VAL A N 1
ATOM 801 C CA . VAL A 1 98 ? 9.32 -9.938 -3.404 1 98.25 98 VAL A CA 1
ATOM 802 C C . VAL A 1 98 ? 10.672 -10.203 -4.074 1 98.25 98 VAL A C 1
ATOM 804 O O . VAL A 1 98 ? 11.531 -9.32 -4.117 1 98.25 98 VAL A O 1
ATOM 807 N N . SER A 1 99 ? 10.812 -11.328 -4.617 1 98.25 99 SER A N 1
ATOM 808 C CA 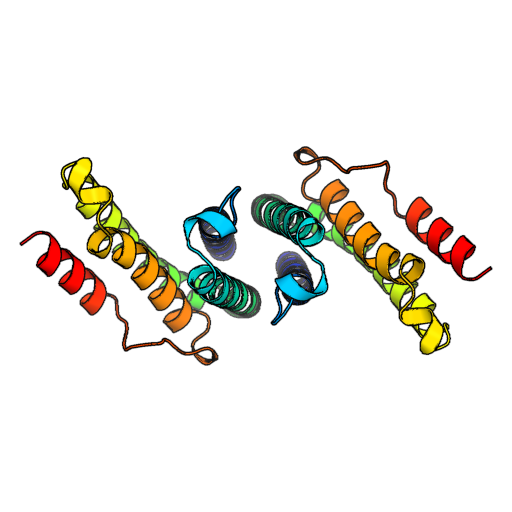. SER A 1 99 ? 12.07 -11.727 -5.242 1 98.25 99 SER A CA 1
ATOM 809 C C . SER A 1 99 ? 12.398 -10.828 -6.43 1 98.25 99 SER A C 1
ATOM 811 O O . SER A 1 99 ? 13.57 -10.523 -6.68 1 98.25 99 SER A O 1
ATOM 813 N N . TYR A 1 100 ? 11.438 -10.383 -7.145 1 98 100 TYR A N 1
ATOM 814 C CA . TYR A 1 100 ? 11.664 -9.602 -8.359 1 98 100 TYR A CA 1
ATOM 815 C C . TYR A 1 100 ? 11.789 -8.117 -8.031 1 98 100 TYR A C 1
ATOM 817 O O . TYR A 1 100 ? 12.633 -7.422 -8.602 1 98 100 TYR A O 1
ATOM 825 N N . PHE A 1 101 ? 10.969 -7.605 -7.098 1 98 101 PHE A N 1
ATOM 826 C CA . PHE A 1 101 ? 10.828 -6.16 -6.977 1 98 101 PHE A CA 1
ATOM 827 C C . PHE A 1 101 ? 11.523 -5.652 -5.719 1 98 101 PHE A C 1
ATOM 829 O O . PHE A 1 101 ? 11.781 -4.453 -5.582 1 98 101 PHE A O 1
ATOM 836 N N . ALA A 1 102 ? 11.82 -6.562 -4.75 1 97.56 102 ALA A N 1
ATOM 837 C CA . ALA A 1 102 ? 12.422 -6.176 -3.475 1 97.56 102 ALA A CA 1
ATOM 838 C C . ALA A 1 102 ? 13.289 -7.297 -2.912 1 97.56 102 ALA A C 1
ATOM 840 O O . ALA A 1 102 ? 13.102 -7.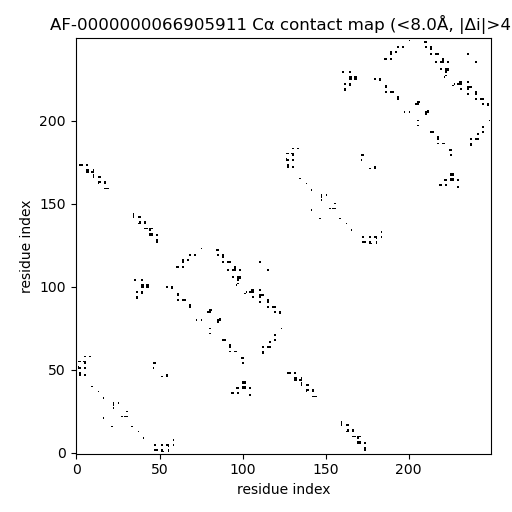723 -1.77 1 97.56 102 ALA A O 1
ATOM 841 N N . GLN A 1 103 ? 14.227 -7.629 -3.678 1 96.81 103 GLN A N 1
ATOM 842 C CA . GLN A 1 103 ? 15.07 -8.781 -3.371 1 96.81 103 GLN A CA 1
ATOM 843 C C . GLN A 1 103 ? 15.758 -8.609 -2.021 1 96.81 103 GLN A C 1
ATOM 845 O O . GLN A 1 103 ? 16.016 -9.594 -1.321 1 96.81 103 GLN A O 1
ATOM 850 N N . GLN A 1 104 ? 16.047 -7.461 -1.572 1 96.44 104 GLN A N 1
ATOM 851 C CA . GLN A 1 104 ? 16.766 -7.188 -0.333 1 96.44 104 GLN A CA 1
ATOM 852 C C . GLN A 1 104 ? 15.953 -7.625 0.883 1 96.44 104 GLN A C 1
ATOM 854 O O . GLN A 1 104 ? 16.5 -7.758 1.982 1 96.44 104 GLN A O 1
ATOM 859 N N . LEU A 1 105 ? 14.688 -7.828 0.687 1 95.44 105 LEU A N 1
ATOM 860 C CA . LEU A 1 105 ? 13.852 -8.266 1.798 1 95.44 105 LEU A CA 1
ATOM 861 C C . LEU A 1 105 ? 13.969 -9.773 2.002 1 95.44 105 LEU A C 1
ATOM 863 O O . LEU A 1 105 ? 13.609 -10.289 3.064 1 95.44 105 LEU A O 1
ATOM 867 N N . GLY A 1 106 ? 14.352 -10.414 1.002 1 95.31 106 GLY A N 1
ATOM 868 C CA . GLY A 1 106 ? 14.523 -11.852 1.075 1 95.31 106 GLY A CA 1
ATOM 869 C C . GLY A 1 106 ? 13.219 -12.617 1.05 1 95.31 106 GLY A C 1
ATOM 870 O O . GLY A 1 106 ? 12.148 -12.031 1.231 1 95.31 106 GLY A O 1
ATOM 871 N N . THR A 1 107 ? 13.273 -13.93 0.764 1 96.31 107 THR A N 1
ATOM 872 C CA . THR A 1 107 ? 12.156 -14.867 0.807 1 96.31 107 THR A CA 1
ATOM 873 C C . THR A 1 107 ? 12.414 -15.977 1.82 1 96.31 107 THR A C 1
ATOM 875 O O . THR A 1 107 ? 13.57 -16.297 2.105 1 96.31 107 THR A O 1
ATOM 878 N N . PRO A 1 108 ? 11.391 -16.422 2.416 1 94.75 108 PRO A N 1
ATOM 879 C CA . PRO A 1 108 ? 11.594 -17.453 3.449 1 94.75 108 PRO A CA 1
ATOM 880 C C . PRO A 1 108 ? 12.102 -18.766 2.877 1 94.75 108 PRO A C 1
ATOM 882 O O . PRO A 1 108 ? 12.625 -19.609 3.619 1 94.75 108 PRO A O 1
ATOM 885 N N . TYR A 1 109 ? 12.016 -19.031 1.648 1 96.38 109 TYR A N 1
ATOM 886 C CA . TYR A 1 109 ? 12.492 -20.188 0.904 1 96.38 109 TYR A CA 1
ATOM 887 C C . TYR A 1 109 ? 12.742 -19.844 -0.556 1 96.38 109 TYR A C 1
ATOM 889 O O . TYR A 1 109 ? 12.297 -18.797 -1.034 1 96.38 109 TYR A O 1
ATOM 897 N N . PRO A 1 110 ? 13.539 -20.688 -1.179 1 97.25 110 PRO A N 1
ATOM 898 C CA . PRO A 1 110 ? 13.719 -20.406 -2.605 1 97.25 110 PRO A CA 1
ATOM 899 C C . PRO A 1 110 ? 12.398 -20.375 -3.367 1 97.25 110 PRO A C 1
ATOM 901 O O . PRO A 1 110 ? 11.523 -21.219 -3.15 1 97.25 110 PRO A O 1
ATOM 904 N N . ILE A 1 111 ? 12.266 -19.406 -4.352 1 98.38 111 ILE A N 1
ATOM 905 C CA . ILE A 1 111 ? 11.016 -19.203 -5.082 1 98.38 111 ILE A CA 1
ATOM 906 C C . ILE A 1 111 ? 11.32 -18.844 -6.535 1 98.38 111 ILE A C 1
ATOM 908 O O . ILE A 1 111 ? 12.266 -18.109 -6.816 1 98.38 111 ILE A O 1
ATOM 912 N N . SER A 1 112 ? 10.617 -19.438 -7.387 1 97.75 112 SER A N 1
ATOM 913 C CA . SER A 1 112 ? 10.68 -19.156 -8.812 1 97.75 112 SER A CA 1
ATOM 914 C C . SER A 1 112 ? 9.367 -19.5 -9.508 1 97.75 112 SER A C 1
ATOM 916 O O . SER A 1 112 ? 8.5 -20.141 -8.922 1 97.75 112 SER A O 1
ATOM 918 N N . ASP A 1 113 ? 9.266 -19 -10.75 1 97.56 113 ASP A N 1
ATOM 919 C CA . ASP A 1 113 ? 8.094 -19.359 -11.539 1 97.56 113 ASP A CA 1
ATOM 920 C C . ASP A 1 113 ? 7.945 -20.875 -11.648 1 97.56 113 ASP A C 1
ATOM 922 O O . ASP A 1 113 ? 6.852 -21.406 -11.461 1 97.56 113 ASP A O 1
ATOM 926 N N . LYS A 1 114 ? 9.016 -21.484 -11.883 1 97.69 114 LYS A N 1
ATOM 927 C CA . LYS A 1 114 ? 9.016 -22.938 -12.062 1 97.69 114 LYS A CA 1
ATOM 928 C C . LYS A 1 114 ? 8.57 -23.641 -10.789 1 97.69 114 LYS A C 1
ATOM 930 O O . LYS A 1 114 ? 7.797 -24.609 -10.844 1 97.69 114 LYS A O 1
ATOM 935 N N . ARG A 1 115 ? 9.008 -23.219 -9.68 1 98 115 ARG A N 1
ATOM 936 C CA . ARG A 1 115 ? 8.68 -23.844 -8.406 1 98 115 ARG A CA 1
ATOM 937 C C . ARG A 1 115 ? 7.188 -23.719 -8.109 1 98 115 ARG A C 1
ATOM 939 O O . ARG A 1 115 ? 6.582 -24.641 -7.559 1 98 115 ARG A O 1
ATOM 946 N N . ILE A 1 116 ? 6.641 -22.656 -8.469 1 98.38 116 ILE A N 1
ATOM 947 C CA . ILE A 1 116 ? 5.219 -22.438 -8.219 1 98.38 116 ILE A CA 1
ATOM 948 C C . ILE A 1 116 ? 4.391 -23.344 -9.109 1 98.38 116 ILE A C 1
ATOM 950 O O . ILE A 1 116 ? 3.455 -24 -8.641 1 98.38 116 ILE A O 1
ATOM 954 N N . LEU A 1 117 ? 4.781 -23.391 -10.375 1 97.81 117 LEU A N 1
ATOM 955 C CA . LEU A 1 117 ? 4.074 -24.25 -11.32 1 97.81 117 LEU A CA 1
ATOM 956 C C . LEU A 1 117 ? 4.16 -25.719 -10.898 1 97.81 117 LEU A C 1
ATOM 958 O O . LEU A 1 117 ? 3.178 -26.453 -10.984 1 97.81 117 LEU A O 1
ATOM 962 N N . GLN A 1 118 ? 5.309 -26.094 -10.398 1 97.44 118 GLN A N 1
ATOM 963 C CA . GLN A 1 118 ? 5.492 -27.453 -9.906 1 97.44 118 GLN A CA 1
ATOM 964 C C . GLN A 1 118 ? 4.617 -27.719 -8.688 1 97.44 118 GLN A C 1
ATOM 966 O O . GLN A 1 118 ? 4.051 -28.797 -8.547 1 97.44 118 GLN A O 1
ATOM 971 N N . ALA A 1 119 ? 4.555 -26.797 -7.793 1 97.56 119 ALA A N 1
ATOM 972 C CA . ALA A 1 119 ? 3.713 -26.938 -6.609 1 97.56 119 ALA A CA 1
ATOM 973 C C . ALA A 1 119 ? 2.248 -27.125 -6.992 1 97.56 119 ALA A C 1
ATOM 975 O O . ALA A 1 119 ? 1.551 -27.969 -6.414 1 97.56 119 ALA A O 1
ATOM 976 N N . MET A 1 120 ? 1.809 -26.391 -7.973 1 97.12 120 MET A N 1
ATOM 977 C CA . MET A 1 120 ? 0.444 -26.531 -8.469 1 97.12 120 MET A CA 1
ATOM 978 C C . MET A 1 120 ? 0.206 -27.938 -9.008 1 97.12 120 MET A C 1
ATOM 980 O O . MET A 1 120 ? -0.812 -28.562 -8.703 1 97.12 120 MET A O 1
ATOM 984 N N . GLU A 1 121 ? 1.133 -28.406 -9.773 1 95.56 121 GLU A N 1
ATOM 985 C CA . GLU A 1 121 ? 1.031 -29.734 -10.359 1 95.56 121 GLU A CA 1
ATOM 986 C C . GLU A 1 121 ? 0.978 -30.812 -9.281 1 95.56 121 GLU A C 1
ATOM 988 O O . GLU A 1 121 ? 0.217 -31.781 -9.391 1 95.56 121 GLU A O 1
ATOM 993 N N . GLN A 1 122 ? 1.695 -30.625 -8.25 1 95.44 122 GLN A N 1
ATOM 994 C CA . GLN A 1 122 ? 1.767 -31.594 -7.16 1 95.44 122 GLN A CA 1
ATOM 995 C C . GLN A 1 122 ? 0.45 -31.656 -6.391 1 95.44 122 GLN A C 1
ATOM 997 O O . GLN A 1 122 ? 0.053 -32.719 -5.918 1 95.44 122 GLN A O 1
ATOM 1002 N N . ILE A 1 123 ? -0.202 -30.594 -6.281 1 94.12 123 ILE A N 1
ATOM 1003 C CA . ILE A 1 123 ? -1.461 -30.531 -5.547 1 94.12 123 ILE A CA 1
ATOM 1004 C C . ILE A 1 123 ? -2.578 -31.156 -6.383 1 94.12 123 ILE A C 1
ATOM 1006 O O . ILE A 1 123 ? -3.467 -31.812 -5.844 1 94.12 123 ILE A O 1
ATOM 1010 N N . SER A 1 124 ? -2.635 -30.875 -7.68 1 86.44 124 SER A N 1
ATOM 1011 C CA . SER A 1 124 ? -3.68 -31.359 -8.57 1 86.44 124 SER A CA 1
ATOM 1012 C C . SER A 1 124 ? -3.518 -32.844 -8.844 1 86.44 124 SER A C 1
ATOM 1014 O O . SER A 1 124 ? -4.449 -33.5 -9.32 1 86.44 124 SER A O 1
ATOM 1016 N N . GLY A 1 125 ? -2.266 -33.281 -8.75 1 78.19 125 GLY A N 1
ATOM 1017 C CA . GLY A 1 125 ? -2.051 -34.688 -8.992 1 78.19 125 GLY A CA 1
ATOM 1018 C C . GLY A 1 125 ? -2.322 -35.562 -7.777 1 78.19 125 GLY A C 1
ATOM 1019 O O . GLY A 1 125 ? -3.08 -36.531 -7.855 1 78.19 125 GLY A O 1
ATOM 1020 N N . MET B 1 1 ? 7.914 13.305 -15.508 1 67.25 1 MET B N 1
ATOM 1021 C CA . MET B 1 1 ? 8.477 13.883 -14.289 1 67.25 1 MET B CA 1
ATOM 1022 C C . MET B 1 1 ? 7.422 13.945 -13.18 1 67.25 1 MET B C 1
ATOM 1024 O O . MET B 1 1 ? 7.676 13.523 -12.055 1 67.25 1 MET B O 1
ATOM 1028 N N . THR B 1 2 ? 6.211 14.234 -13.609 1 80.19 2 THR B N 1
ATOM 1029 C CA . THR B 1 2 ? 5.145 14.461 -12.641 1 80.19 2 THR B CA 1
ATOM 1030 C C . THR B 1 2 ? 4.754 13.148 -11.953 1 80.19 2 THR B C 1
ATOM 1032 O O . THR B 1 2 ? 4.605 13.102 -10.734 1 80.19 2 THR B O 1
ATOM 1035 N N . MET B 1 3 ? 4.906 12.117 -12.703 1 85.38 3 MET B N 1
ATOM 1036 C CA . MET B 1 3 ? 4.484 10.828 -12.141 1 85.38 3 MET B CA 1
ATOM 1037 C C . MET B 1 3 ? 5.5 10.32 -11.125 1 85.38 3 MET B C 1
ATOM 1039 O O . MET B 1 3 ? 5.125 9.75 -10.102 1 85.38 3 MET B O 1
ATOM 1043 N N . ALA B 1 4 ? 6.691 10.672 -11.359 1 88.31 4 ALA B N 1
ATOM 1044 C CA . ALA B 1 4 ? 7.762 10.227 -10.469 1 88.31 4 ALA B CA 1
ATOM 1045 C C . ALA B 1 4 ? 7.629 10.867 -9.086 1 88.31 4 ALA B C 1
ATOM 1047 O O . ALA B 1 4 ? 7.883 10.219 -8.07 1 88.31 4 ALA B O 1
ATOM 1048 N N . LEU B 1 5 ? 7.254 12.062 -9.086 1 90.88 5 LEU B N 1
ATOM 1049 C CA . LEU B 1 5 ? 7.078 12.758 -7.816 1 90.88 5 LEU B CA 1
ATOM 1050 C C . LEU B 1 5 ? 5.902 12.18 -7.035 1 90.88 5 LEU B C 1
ATOM 1052 O O . LEU B 1 5 ? 5.98 12.016 -5.816 1 90.88 5 LEU B O 1
ATOM 1056 N N . GLY B 1 6 ? 4.875 11.836 -7.82 1 93.94 6 GLY B N 1
ATOM 1057 C CA . GLY B 1 6 ? 3.734 11.195 -7.188 1 93.94 6 GLY B CA 1
ATOM 1058 C C . GLY B 1 6 ? 4.07 9.844 -6.586 1 93.94 6 GLY B C 1
ATOM 1059 O O . GLY B 1 6 ? 3.684 9.555 -5.449 1 93.94 6 GLY B O 1
ATOM 1060 N N . LEU B 1 7 ? 4.844 9.094 -7.297 1 94.19 7 LEU B N 1
ATOM 1061 C CA . LEU B 1 7 ? 5.242 7.77 -6.824 1 94.19 7 LEU B CA 1
ATOM 1062 C C . LEU B 1 7 ? 6.125 7.879 -5.586 1 94.19 7 LEU B C 1
ATOM 1064 O O . LEU B 1 7 ? 6.004 7.07 -4.66 1 94.19 7 LEU B O 1
ATOM 1068 N N . SER B 1 8 ? 6.965 8.852 -5.539 1 94.44 8 SER B N 1
ATOM 1069 C CA . SER B 1 8 ? 7.828 9.078 -4.383 1 94.44 8 SER B CA 1
ATOM 1070 C C . SER B 1 8 ? 7.016 9.453 -3.15 1 94.44 8 SER B C 1
ATOM 1072 O O . SER B 1 8 ? 7.309 9 -2.043 1 94.44 8 SER B O 1
ATOM 1074 N N . ASP B 1 9 ? 6.074 10.273 -3.379 1 96.94 9 ASP B N 1
ATOM 1075 C CA . ASP B 1 9 ? 5.207 10.68 -2.275 1 96.94 9 ASP B CA 1
ATOM 1076 C C . ASP B 1 9 ? 4.414 9.492 -1.736 1 96.94 9 ASP B C 1
ATOM 1078 O O . ASP B 1 9 ? 4.266 9.336 -0.522 1 96.94 9 ASP B O 1
ATOM 1082 N N . ILE B 1 10 ? 3.912 8.633 -2.613 1 97.06 10 ILE B N 1
ATOM 1083 C CA . ILE B 1 10 ? 3.156 7.441 -2.227 1 97.06 10 ILE B CA 1
ATOM 1084 C C . ILE B 1 10 ? 4.059 6.488 -1.444 1 97.06 10 ILE B C 1
ATOM 1086 O O . ILE B 1 10 ? 3.648 5.938 -0.421 1 97.06 10 ILE B O 1
ATOM 1090 N N . LYS B 1 11 ? 5.223 6.324 -1.904 1 95.62 11 LYS B N 1
ATOM 1091 C CA . LYS B 1 11 ? 6.207 5.492 -1.219 1 95.62 11 LYS B CA 1
ATOM 1092 C C . LYS B 1 11 ? 6.434 5.973 0.211 1 95.62 11 LYS B C 1
ATOM 1094 O O . LYS B 1 11 ? 6.387 5.18 1.153 1 95.62 11 LYS B O 1
ATOM 1099 N N . ALA B 1 12 ? 6.703 7.238 0.348 1 95.5 12 ALA B N 1
ATOM 1100 C CA . ALA B 1 12 ? 6.941 7.82 1.667 1 95.5 12 ALA B CA 1
ATOM 1101 C C . ALA B 1 12 ? 5.73 7.637 2.576 1 95.5 12 ALA B C 1
ATOM 1103 O O . ALA B 1 12 ? 5.875 7.293 3.752 1 95.5 12 ALA B O 1
ATOM 1104 N N . GLN B 1 13 ? 4.578 7.832 2.037 1 96.69 13 GLN B N 1
ATOM 1105 C CA . GLN B 1 13 ? 3.346 7.66 2.801 1 96.69 13 GLN B CA 1
ATOM 1106 C C . GLN B 1 13 ? 3.197 6.223 3.285 1 96.69 13 GLN B C 1
ATOM 1108 O O . GLN B 1 13 ? 2.914 5.984 4.461 1 96.69 13 GLN B O 1
ATOM 1113 N N . MET B 1 14 ? 3.367 5.262 2.383 1 94.56 14 MET B N 1
ATOM 1114 C CA . MET B 1 14 ? 3.248 3.852 2.738 1 94.56 14 MET B CA 1
ATOM 1115 C C . MET B 1 14 ? 4.234 3.482 3.84 1 94.56 14 MET B C 1
ATOM 1117 O O . MET B 1 14 ? 3.881 2.777 4.785 1 94.56 14 MET B O 1
ATOM 1121 N N . GLY B 1 15 ? 5.422 4.039 3.721 1 92.44 15 GLY B N 1
ATOM 1122 C CA . GLY B 1 15 ? 6.438 3.783 4.73 1 92.44 15 GLY B CA 1
ATOM 1123 C C . GLY B 1 15 ? 6.062 4.312 6.102 1 92.44 15 GLY B C 1
ATOM 1124 O O . GLY B 1 15 ? 6.43 3.725 7.121 1 92.44 15 GLY B O 1
ATOM 1125 N N . GLY B 1 16 ? 5.328 5.352 6.141 1 91.69 16 GLY B N 1
ATOM 1126 C CA . GLY B 1 16 ? 4.863 5.93 7.391 1 91.69 16 GLY B CA 1
ATOM 1127 C C . GLY B 1 16 ? 3.682 5.191 7.992 1 91.69 16 GLY B C 1
ATOM 1128 O O . GLY B 1 16 ? 3.412 5.309 9.188 1 91.69 16 GLY B O 1
ATOM 1129 N N . LEU B 1 17 ? 2.934 4.402 7.195 1 91.81 17 LEU B N 1
ATOM 1130 C CA . LEU B 1 17 ? 1.729 3.709 7.637 1 91.81 17 LEU B CA 1
ATOM 1131 C C . LEU B 1 17 ? 2.047 2.275 8.047 1 91.81 17 LEU B C 1
ATOM 1133 O O . LEU B 1 17 ? 1.458 1.748 8.992 1 91.81 17 LEU B O 1
ATOM 1137 N N . VAL B 1 18 ? 2.967 1.67 7.289 1 87.31 18 VAL B N 1
ATOM 1138 C CA . VAL B 1 18 ? 3.223 0.244 7.465 1 87.31 18 VAL B CA 1
ATOM 1139 C C . VAL B 1 18 ? 4.664 0.03 7.918 1 87.31 18 VAL B C 1
ATOM 1141 O O . VAL B 1 18 ? 5.594 0.094 7.105 1 87.31 18 VAL B O 1
ATOM 1144 N N . TYR B 1 19 ? 4.891 -0.1 9.086 1 85.19 19 TYR B N 1
ATOM 1145 C CA . TYR B 1 19 ? 6.199 -0.356 9.672 1 85.19 19 TYR B CA 1
ATOM 1146 C C . TYR B 1 19 ? 6.098 -1.373 10.805 1 85.19 19 TYR B C 1
ATOM 1148 O O . TYR B 1 19 ? 4.996 -1.771 11.195 1 85.19 19 TYR B O 1
ATOM 1156 N N . ARG B 1 20 ? 7.219 -1.861 11.195 1 81.44 20 ARG B N 1
ATOM 1157 C CA . ARG B 1 20 ? 7.23 -2.846 12.273 1 81.44 20 ARG B CA 1
ATOM 1158 C C . ARG B 1 20 ? 6.605 -2.277 13.539 1 81.44 20 ARG B C 1
ATOM 1160 O O . ARG B 1 20 ? 7.004 -1.21 14.008 1 81.44 20 ARG B O 1
ATOM 1167 N N . GLY B 1 21 ? 5.527 -2.977 14.094 1 77.25 21 GLY B N 1
ATOM 1168 C CA . GLY B 1 21 ? 4.891 -2.551 15.328 1 77.25 21 GLY B CA 1
ATOM 1169 C C . GLY B 1 21 ? 3.709 -1.626 15.102 1 77.25 21 GLY B C 1
ATOM 1170 O O . GLY B 1 21 ? 3.139 -1.093 16.062 1 77.25 21 GLY B O 1
ATOM 1171 N N . PHE B 1 22 ? 3.361 -1.451 13.898 1 79.06 22 PHE B N 1
ATOM 1172 C CA . PHE B 1 22 ? 2.309 -0.482 13.617 1 79.06 22 PHE B CA 1
ATOM 1173 C C . PHE B 1 22 ? 0.972 -0.961 14.172 1 79.06 22 PHE B C 1
ATOM 1175 O O . PHE B 1 22 ? 0.09 -0.152 14.469 1 79.06 22 PHE B O 1
ATOM 1182 N N . VAL B 1 23 ? 0.81 -2.186 14.352 1 74.06 23 VAL B N 1
ATOM 1183 C CA . VAL B 1 23 ? -0.448 -2.73 14.852 1 74.06 23 VAL B CA 1
ATOM 1184 C C . VAL B 1 23 ? -0.526 -2.545 16.359 1 74.06 23 VAL B C 1
ATOM 1186 O O . VAL B 1 23 ? -1.573 -2.166 16.891 1 74.06 23 VAL B O 1
ATOM 1189 N N . THR B 1 24 ? 0.475 -2.898 17.016 1 72.19 24 THR B N 1
ATOM 1190 C CA . THR B 1 24 ? 0.498 -2.832 18.484 1 72.19 24 THR B CA 1
ATOM 1191 C C . THR B 1 24 ? 0.497 -1.381 18.953 1 72.19 24 THR B C 1
ATOM 1193 O O . THR B 1 24 ? -0.117 -1.056 19.969 1 72.19 24 THR B O 1
ATOM 1196 N N . GLY B 1 25 ? 1.179 -0.56 18.219 1 63.25 25 GLY B N 1
ATOM 1197 C CA . GLY B 1 25 ? 1.318 0.823 18.656 1 63.25 25 GLY B CA 1
ATOM 1198 C C . GLY B 1 25 ? 0.005 1.583 18.656 1 63.25 25 GLY B C 1
ATOM 1199 O O . GLY B 1 25 ? -0.265 2.365 19.562 1 63.25 25 GLY B O 1
ATOM 1200 N N . ASN B 1 26 ? -0.735 1.435 17.688 1 61.97 26 ASN B N 1
ATOM 1201 C CA . ASN B 1 26 ? -1.879 2.326 17.531 1 61.97 26 ASN B CA 1
ATOM 1202 C C . ASN B 1 26 ? -3.178 1.655 17.969 1 61.97 26 ASN B C 1
ATOM 1204 O O . ASN B 1 26 ? -4.176 2.33 18.219 1 61.97 26 ASN B O 1
ATOM 1208 N N . GLY B 1 27 ? -3.188 0.264 18.219 1 67.25 27 GLY B N 1
ATOM 1209 C CA . GLY B 1 27 ? -4.41 -0.448 18.547 1 67.25 27 GLY B CA 1
ATOM 1210 C C . GLY B 1 27 ? -5.27 -0.758 17.344 1 67.25 27 GLY B C 1
ATOM 1211 O O . GLY B 1 27 ? -4.898 -0.435 16.203 1 67.25 27 GLY B O 1
ATOM 1212 N N . PHE B 1 28 ? -6.48 -1.348 17.594 1 69.44 28 PHE B N 1
ATOM 1213 C CA . PHE B 1 28 ? -7.391 -1.813 16.562 1 69.44 28 PHE B CA 1
ATOM 1214 C C . PHE B 1 28 ? -7.949 -0.641 15.758 1 69.44 28 PHE B C 1
ATOM 1216 O O . PHE B 1 28 ? -8.102 -0.728 14.539 1 69.44 28 PHE B O 1
ATOM 1223 N N . LYS B 1 29 ? -8.164 0.398 16.5 1 74.31 29 LYS B N 1
ATOM 1224 C CA . LYS B 1 29 ? -8.695 1.572 15.82 1 74.31 29 LYS B CA 1
ATOM 1225 C C . LYS B 1 29 ? -7.723 2.074 14.75 1 74.31 29 LYS B C 1
ATOM 1227 O O . LYS B 1 29 ? -8.125 2.373 13.625 1 74.31 29 LYS B O 1
ATOM 1232 N N . ARG B 1 30 ? -6.594 2.008 15.07 1 80.44 30 ARG B N 1
ATOM 1233 C CA . ARG B 1 30 ? -5.586 2.52 14.141 1 80.44 30 ARG B CA 1
ATOM 1234 C C . ARG B 1 30 ? -5.363 1.549 12.984 1 80.44 30 ARG B C 1
ATOM 1236 O O . ARG B 1 30 ? -5.008 1.963 11.883 1 80.44 30 ARG B O 1
ATOM 1243 N N . LEU B 1 31 ? -5.777 0.398 13.32 1 82.75 31 LEU B N 1
ATOM 1244 C CA . LEU B 1 31 ? -5.664 -0.583 12.25 1 82.75 31 LEU B CA 1
ATOM 1245 C C . LEU B 1 31 ? -6.691 -0.316 11.156 1 82.75 31 LEU B C 1
ATOM 1247 O O . LEU B 1 31 ? -6.371 -0.395 9.969 1 82.75 31 LEU B O 1
ATOM 1251 N N . GLY B 1 32 ? -7.879 -0.062 11.602 1 85.44 32 GLY B N 1
ATOM 1252 C CA . GLY B 1 32 ? -8.922 0.276 10.641 1 85.44 32 GLY B CA 1
ATOM 1253 C C . GLY B 1 32 ? -8.594 1.506 9.82 1 85.44 32 GLY B C 1
ATOM 1254 O O . GLY B 1 32 ? -8.805 1.518 8.602 1 85.44 32 GLY B O 1
ATOM 1255 N N . ASP B 1 33 ? -8.086 2.508 10.43 1 90.31 33 ASP B N 1
ATOM 1256 C CA . ASP B 1 33 ? -7.695 3.734 9.742 1 90.31 33 ASP B CA 1
ATOM 1257 C C . ASP B 1 33 ? -6.574 3.467 8.742 1 90.31 33 ASP B C 1
ATOM 1259 O O . ASP B 1 33 ? -6.617 3.961 7.609 1 90.31 33 ASP B O 1
ATOM 1263 N N . THR B 1 34 ? -5.609 2.676 9.25 1 91 34 THR B N 1
ATOM 1264 C CA . THR B 1 34 ? -4.492 2.346 8.375 1 91 34 THR B CA 1
ATOM 1265 C C . THR B 1 34 ? -4.984 1.64 7.113 1 91 34 THR B C 1
ATOM 1267 O O . THR B 1 34 ? -4.551 1.961 6.004 1 91 34 THR B O 1
ATOM 1270 N N . LEU B 1 35 ? -5.895 0.743 7.316 1 89.31 35 LEU B N 1
ATOM 1271 C CA . LEU B 1 35 ? -6.488 0.049 6.176 1 89.31 35 LEU B CA 1
ATOM 1272 C C . LEU B 1 35 ? -7.152 1.036 5.227 1 89.31 35 LEU B C 1
ATOM 1274 O O . LEU B 1 35 ? -6.961 0.959 4.008 1 89.31 35 LEU B O 1
ATOM 1278 N N . ARG B 1 36 ? -7.875 1.887 5.766 1 93.5 36 ARG B N 1
ATOM 1279 C CA . ARG B 1 36 ? -8.562 2.885 4.957 1 93.5 36 ARG B CA 1
ATOM 1280 C C . ARG B 1 36 ? -7.57 3.758 4.199 1 93.5 36 ARG B C 1
ATOM 1282 O O . ARG B 1 36 ? -7.801 4.102 3.037 1 93.5 36 ARG B O 1
ATOM 1289 N N . TYR B 1 37 ? -6.492 4.113 4.793 1 96.56 37 TYR B N 1
ATOM 1290 C CA . TYR B 1 37 ? -5.469 4.938 4.156 1 96.56 37 TYR B CA 1
ATOM 1291 C C . TYR B 1 37 ? -4.781 4.176 3.029 1 96.56 37 TYR B C 1
ATOM 1293 O O . TYR B 1 37 ? -4.461 4.75 1.986 1 96.56 37 TYR B O 1
ATOM 1301 N N . LEU B 1 38 ? -4.555 2.934 3.246 1 95.12 38 LEU B N 1
ATOM 1302 C CA . LEU B 1 38 ? -3.971 2.107 2.193 1 95.12 38 LEU B CA 1
ATOM 1303 C C . LEU B 1 38 ? -4.934 1.964 1.02 1 95.12 38 LEU B C 1
ATOM 1305 O O . LEU B 1 38 ? -4.512 1.953 -0.138 1 95.12 38 LEU B O 1
ATOM 1309 N N . GLN B 1 39 ? -6.16 1.922 1.271 1 95.38 39 GLN B N 1
ATOM 1310 C CA . GLN B 1 39 ? -7.164 1.904 0.213 1 95.38 39 GLN B CA 1
ATOM 1311 C C . GLN B 1 39 ? -7.168 3.217 -0.564 1 95.38 39 GLN B C 1
ATOM 1313 O O . GLN B 1 39 ? -7.363 3.225 -1.781 1 95.38 39 GLN B O 1
ATOM 1318 N N . ALA B 1 40 ? -6.98 4.246 0.159 1 97.69 40 ALA B N 1
ATOM 1319 C CA . ALA B 1 40 ? -6.895 5.547 -0.501 1 97.69 40 ALA B CA 1
ATOM 1320 C C . ALA B 1 40 ? -5.684 5.613 -1.428 1 97.69 40 ALA B C 1
ATOM 1322 O O . ALA B 1 40 ? -5.758 6.184 -2.518 1 97.69 40 ALA B O 1
ATOM 1323 N N . ILE B 1 41 ? -4.574 5.055 -0.997 1 97.62 41 ILE B N 1
ATOM 1324 C CA . ILE B 1 41 ? -3.375 4.984 -1.826 1 97.62 41 ILE B CA 1
ATOM 1325 C C . ILE B 1 41 ? -3.664 4.176 -3.088 1 97.62 41 ILE B C 1
ATOM 1327 O O . ILE B 1 41 ? -3.254 4.555 -4.188 1 97.62 41 ILE B O 1
ATOM 1331 N N . GLU B 1 42 ? -4.363 3.076 -2.92 1 95.31 42 GLU B N 1
ATOM 1332 C CA . GLU B 1 42 ? -4.77 2.254 -4.059 1 95.31 42 GLU B CA 1
ATOM 1333 C C . GLU B 1 42 ? -5.562 3.07 -5.074 1 95.31 42 GLU B C 1
ATOM 1335 O O . GLU B 1 42 ? -5.289 3.014 -6.273 1 95.31 42 GLU B O 1
ATOM 1340 N N . LYS B 1 43 ? -6.469 3.83 -4.621 1 96.06 43 LYS B N 1
ATOM 1341 C CA . LYS B 1 43 ? -7.273 4.676 -5.496 1 96.06 43 LYS B CA 1
ATOM 1342 C C . LYS B 1 43 ? -6.418 5.746 -6.168 1 96.06 43 LYS B C 1
ATOM 1344 O O . LYS B 1 43 ? -6.613 6.059 -7.344 1 96.06 43 LYS B O 1
ATOM 1349 N N . ARG B 1 44 ? -5.527 6.301 -5.391 1 97.19 44 ARG B N 1
ATOM 1350 C CA . ARG B 1 44 ? -4.629 7.312 -5.934 1 97.19 44 ARG B CA 1
ATOM 1351 C C . ARG B 1 44 ? -3.775 6.738 -7.059 1 97.19 44 ARG B C 1
ATOM 1353 O O . ARG B 1 44 ? -3.539 7.402 -8.07 1 97.19 44 ARG B O 1
ATOM 1360 N N . LEU B 1 45 ? -3.299 5.508 -6.91 1 95.31 45 LEU B N 1
ATOM 1361 C CA . LEU B 1 45 ? -2.48 4.863 -7.93 1 95.31 45 LEU B CA 1
ATOM 1362 C C . LEU B 1 45 ? -3.238 4.754 -9.25 1 95.31 45 LEU B C 1
ATOM 1364 O O . LEU B 1 45 ? -2.664 4.969 -10.32 1 95.31 45 LEU B O 1
ATOM 1368 N N . GLU B 1 46 ? -4.465 4.48 -9.172 1 92.5 46 GLU B N 1
ATOM 1369 C CA . GLU B 1 46 ? -5.309 4.391 -10.359 1 92.5 46 GLU B CA 1
ATOM 1370 C C . GLU B 1 46 ? -5.43 5.742 -11.055 1 92.5 46 GLU B C 1
ATOM 1372 O O . GLU B 1 46 ? -5.27 5.836 -12.273 1 92.5 46 GLU B O 1
ATOM 1377 N N . LYS B 1 47 ? -5.676 6.703 -10.336 1 93.81 47 LYS B N 1
ATOM 1378 C CA . LYS B 1 47 ? -5.91 8.039 -10.883 1 93.81 47 LYS B CA 1
ATOM 1379 C C . LYS B 1 47 ? -4.605 8.68 -11.352 1 93.81 47 LYS B C 1
ATOM 1381 O O . LYS B 1 47 ? -4.605 9.477 -12.289 1 93.81 47 LYS B O 1
ATOM 1386 N N . LEU B 1 48 ? -3.523 8.336 -10.664 1 93.75 48 LEU B N 1
ATOM 1387 C CA . LEU B 1 48 ? -2.209 8.859 -11.016 1 93.75 48 LEU B CA 1
ATOM 1388 C C . LEU B 1 48 ? -1.842 8.492 -12.445 1 93.75 48 LEU B C 1
ATOM 1390 O O . LEU B 1 48 ? -1.291 9.32 -13.18 1 93.75 48 LEU B O 1
ATOM 1394 N N . ALA B 1 49 ? -2.199 7.332 -12.812 1 86.88 49 ALA B N 1
ATOM 1395 C CA . ALA B 1 49 ? -1.932 6.852 -14.164 1 86.88 49 ALA B CA 1
ATOM 1396 C C . ALA B 1 49 ? -2.768 7.609 -15.188 1 86.88 49 ALA B C 1
ATOM 1398 O O . ALA B 1 49 ? -2.324 7.832 -16.328 1 86.88 49 ALA B O 1
ATOM 1399 N N . VAL B 1 50 ? -3.906 8.102 -14.828 1 90.31 50 VAL B N 1
ATOM 1400 C CA . VAL B 1 50 ? -4.875 8.711 -15.727 1 90.31 50 VAL B CA 1
ATOM 1401 C C . VAL B 1 50 ? -4.605 10.211 -15.836 1 90.31 50 VAL B C 1
ATOM 1403 O O . VAL B 1 50 ? -4.609 10.773 -16.938 1 90.31 50 VAL B O 1
ATOM 1406 N N . ASP B 1 51 ? -4.359 10.906 -14.656 1 93 51 ASP B N 1
ATOM 1407 C CA . ASP B 1 51 ? -4.168 12.352 -14.641 1 93 51 ASP B CA 1
ATOM 1408 C C . ASP B 1 51 ? -3.062 12.742 -13.664 1 93 51 ASP B C 1
ATOM 1410 O O . ASP B 1 51 ? -3.342 13.266 -12.578 1 93 51 ASP B O 1
ATOM 1414 N N . PRO B 1 52 ? -1.828 12.664 -14.078 1 92.75 52 PRO B N 1
ATOM 1415 C CA . PRO B 1 52 ? -0.695 12.969 -13.203 1 92.75 52 PRO B CA 1
ATOM 1416 C C . PRO B 1 52 ? -0.627 14.445 -12.82 1 92.75 52 PRO B C 1
ATOM 1418 O O . PRO B 1 52 ? -0.1 14.789 -11.758 1 92.75 52 PRO B O 1
ATOM 1421 N N . HIS B 1 53 ? -1.173 15.32 -13.672 1 94.38 53 HIS B N 1
ATOM 1422 C CA . HIS B 1 53 ? -1.122 16.75 -13.367 1 94.38 53 HIS B CA 1
ATOM 1423 C C . HIS B 1 53 ? -2.051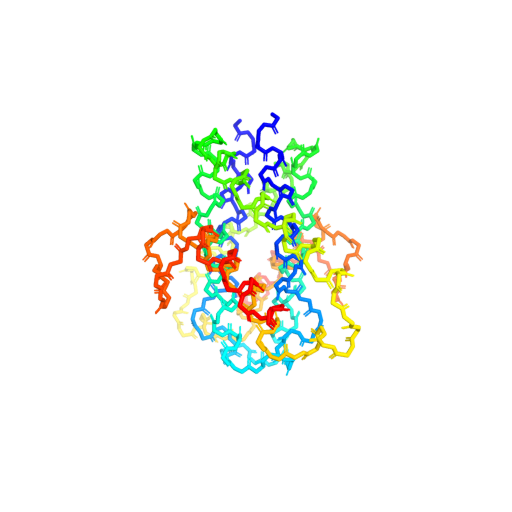 17.094 -12.211 1 94.38 53 HIS B C 1
ATOM 1425 O O . HIS B 1 53 ? -1.681 17.875 -11.328 1 94.38 53 HIS B O 1
ATOM 1431 N N . ARG B 1 54 ? -3.199 16.5 -12.281 1 95.12 54 ARG B N 1
ATOM 1432 C CA . ARG B 1 54 ? -4.113 16.703 -11.164 1 95.12 54 ARG B CA 1
ATOM 1433 C C . ARG B 1 54 ? -3.525 16.156 -9.867 1 95.12 54 ARG B C 1
ATOM 1435 O O . ARG B 1 54 ? -3.652 16.781 -8.812 1 95.12 54 ARG B O 1
ATOM 1442 N N . ASP B 1 55 ? -2.932 15.016 -9.953 1 96.75 55 ASP B N 1
ATOM 1443 C CA . ASP B 1 55 ? -2.285 14.43 -8.781 1 96.75 55 ASP B CA 1
ATOM 1444 C C . ASP B 1 55 ? -1.227 15.375 -8.211 1 96.75 55 ASP B C 1
ATOM 1446 O O . ASP B 1 55 ? -1.175 15.602 -7 1 96.75 55 ASP B O 1
ATOM 1450 N N . ARG B 1 56 ? -0.493 15.945 -9.062 1 96.25 56 ARG B N 1
ATOM 1451 C CA . ARG B 1 56 ? 0.587 16.828 -8.633 1 96.25 56 ARG B CA 1
ATOM 1452 C C . ARG B 1 56 ? 0.04 18.047 -7.902 1 96.25 56 ARG B C 1
ATOM 1454 O O . ARG B 1 56 ? 0.585 18.453 -6.875 1 96.25 56 ARG B O 1
ATOM 1461 N N . ALA B 1 57 ? -0.957 18.547 -8.406 1 96.88 57 ALA B N 1
ATOM 1462 C CA . ALA B 1 57 ? -1.553 19.734 -7.785 1 96.88 57 ALA B CA 1
ATOM 1463 C C . ALA B 1 57 ? -2.02 19.422 -6.367 1 96.88 57 ALA B C 1
ATOM 1465 O O . ALA B 1 57 ? -1.759 20.188 -5.438 1 96.88 57 ALA B O 1
ATOM 1466 N N . GLN B 1 58 ? -2.68 18.297 -6.195 1 97.31 58 GLN B N 1
ATOM 1467 C CA . GLN B 1 58 ? -3.168 17.891 -4.883 1 97.31 58 GLN B CA 1
ATOM 1468 C C . GLN B 1 58 ? -2.01 17.531 -3.949 1 97.31 58 GLN B C 1
ATOM 1470 O O . GLN B 1 58 ? -2.039 17.875 -2.764 1 97.31 58 GLN B O 1
ATOM 1475 N N . MET B 1 59 ? -1.041 16.922 -4.523 1 97.56 59 MET B N 1
ATOM 1476 C CA . MET B 1 59 ? 0.146 16.562 -3.756 1 97.56 59 MET B CA 1
ATOM 1477 C C . MET B 1 59 ? 0.84 17.797 -3.197 1 97.56 59 MET B C 1
ATOM 1479 O O . MET B 1 59 ? 1.307 17.781 -2.057 1 97.56 59 MET B O 1
ATOM 1483 N N . LEU B 1 60 ? 0.884 18.781 -3.979 1 97.38 60 LEU B N 1
ATOM 1484 C CA . LEU B 1 60 ? 1.544 20.016 -3.553 1 97.38 60 LEU B CA 1
ATOM 1485 C C . LEU B 1 60 ? 0.813 20.641 -2.371 1 97.38 60 LEU B C 1
ATOM 1487 O O . LEU B 1 60 ? 1.445 21.172 -1.46 1 97.38 60 LEU B O 1
ATOM 1491 N N . LYS B 1 61 ? -0.453 20.531 -2.361 1 97.81 61 LYS B N 1
ATOM 1492 C CA . LYS B 1 61 ? -1.229 21.047 -1.232 1 97.81 61 LYS B CA 1
ATOM 1493 C C . LYS B 1 61 ? -0.917 20.266 0.043 1 97.81 61 LYS B C 1
ATOM 1495 O O . LYS B 1 61 ? -0.733 20.859 1.108 1 97.81 61 LYS B O 1
ATOM 1500 N N . VAL B 1 62 ? -0.843 18.984 -0.102 1 98.38 62 VAL B N 1
ATOM 1501 C CA . VAL B 1 62 ? -0.503 18.141 1.037 1 98.38 62 VAL B CA 1
ATOM 1502 C C . VAL B 1 62 ? 0.911 18.469 1.516 1 98.38 62 VAL B C 1
ATOM 1504 O O . VAL B 1 62 ? 1.163 18.531 2.721 1 98.38 62 VAL B O 1
ATOM 1507 N N . GLU B 1 63 ? 1.788 18.625 0.561 1 97.75 63 GLU B N 1
ATOM 1508 C CA . GLU B 1 63 ? 3.182 18.922 0.883 1 97.75 63 GLU B CA 1
ATOM 1509 C C . GLU B 1 63 ? 3.303 20.219 1.685 1 97.75 63 GLU B C 1
ATOM 1511 O O . GLU B 1 63 ? 4.105 20.297 2.615 1 97.75 63 GLU B O 1
ATOM 1516 N N . ASN B 1 64 ? 2.557 21.172 1.313 1 98.12 64 ASN B N 1
ATOM 1517 C CA . ASN B 1 64 ? 2.566 22.438 2.045 1 98.12 64 ASN B CA 1
ATOM 1518 C C . ASN B 1 64 ? 2.168 22.234 3.506 1 98.12 64 ASN B C 1
ATOM 1520 O O . ASN B 1 64 ? 2.82 22.766 4.406 1 98.12 64 ASN B O 1
ATOM 1524 N N . VAL B 1 65 ? 1.155 21.484 3.738 1 98.38 65 VAL B N 1
ATOM 1525 C CA . VAL B 1 65 ? 0.684 21.219 5.094 1 98.38 65 VAL B CA 1
ATOM 1526 C C . VAL B 1 65 ? 1.719 20.391 5.848 1 98.38 65 VAL B C 1
ATOM 1528 O O . VAL B 1 65 ? 1.974 20.625 7.031 1 98.38 65 VAL B O 1
ATOM 1531 N N . GLN B 1 66 ? 2.275 19.453 5.188 1 98.19 66 GLN B N 1
ATOM 1532 C CA . GLN B 1 66 ? 3.297 18.609 5.793 1 98.19 66 GLN B CA 1
ATOM 1533 C C . GLN B 1 66 ? 4.5 19.438 6.238 1 98.19 66 GLN B C 1
ATOM 1535 O O . GLN B 1 66 ? 5.062 19.188 7.309 1 98.19 66 GLN B O 1
ATOM 1540 N N . GLN B 1 67 ? 4.895 20.328 5.402 1 98.06 67 GLN B N 1
ATOM 1541 C CA . GLN B 1 67 ? 6.012 21.203 5.746 1 98.06 67 GLN B CA 1
ATOM 1542 C C . GLN B 1 67 ? 5.691 22.047 6.977 1 98.06 67 GLN B C 1
ATOM 1544 O O . GLN B 1 67 ? 6.523 22.188 7.875 1 98.06 67 GLN B O 1
ATOM 1549 N N . ALA B 1 68 ? 4.527 22.594 6.984 1 98 68 ALA B N 1
ATOM 1550 C CA . ALA B 1 68 ? 4.09 23.375 8.148 1 98 68 ALA B CA 1
ATOM 1551 C C . ALA B 1 68 ? 4.082 22.5 9.406 1 98 68 ALA B C 1
ATOM 1553 O O . ALA B 1 68 ? 4.492 22.953 10.477 1 98 68 ALA B O 1
ATOM 1554 N N . TRP B 1 69 ? 3.633 21.328 9.289 1 98.12 69 TRP B N 1
ATOM 1555 C CA . TRP B 1 69 ? 3.586 20.375 10.398 1 98.12 69 TRP B CA 1
ATOM 1556 C C . TRP B 1 69 ? 4.988 20.078 10.914 1 98.12 69 TRP B C 1
ATOM 1558 O O . TRP B 1 69 ? 5.223 20.047 12.125 1 98.12 69 TRP B O 1
ATOM 1568 N N . GLN B 1 70 ? 5.887 19.844 10.008 1 97.44 70 GLN B N 1
ATOM 1569 C CA . GLN B 1 70 ? 7.262 19.547 10.398 1 97.44 70 GLN B CA 1
ATOM 1570 C C . GLN B 1 70 ? 7.879 20.703 11.172 1 97.44 70 GLN B C 1
ATOM 1572 O O . GLN B 1 70 ? 8.539 20.5 12.195 1 97.44 70 GLN B O 1
ATOM 1577 N N . GLN B 1 71 ? 7.688 21.844 10.664 1 97.12 71 GLN B N 1
ATOM 1578 C CA . GLN B 1 71 ? 8.203 23.031 11.344 1 97.12 71 GLN B CA 1
ATOM 1579 C C . GLN B 1 71 ? 7.562 23.188 12.727 1 97.12 71 GLN B C 1
ATOM 1581 O O . GLN B 1 71 ? 8.25 23.516 13.695 1 97.12 71 GLN B O 1
ATOM 1586 N N . TRP B 1 72 ? 6.301 22.953 12.781 1 97.12 72 TRP B N 1
ATOM 1587 C CA . TRP B 1 72 ? 5.523 23.094 14.008 1 97.12 72 TRP B CA 1
ATOM 1588 C C . TRP B 1 72 ? 5.98 22.094 15.062 1 97.12 72 TRP B C 1
ATOM 1590 O O . TRP B 1 72 ? 6.242 22.469 16.203 1 97.12 72 TRP B O 1
ATOM 1600 N N . ILE B 1 73 ? 6.176 20.891 14.711 1 96.31 73 ILE B N 1
ATOM 1601 C CA . ILE B 1 73 ? 6.531 19.844 15.656 1 96.31 73 ILE B CA 1
ATOM 1602 C C . ILE B 1 73 ? 7.949 20.062 16.172 1 96.31 73 ILE B C 1
ATOM 1604 O O . ILE B 1 73 ? 8.25 19.781 17.328 1 96.31 73 ILE B O 1
ATOM 1608 N N . ASN B 1 74 ? 8.789 20.562 15.312 1 95.25 74 ASN B N 1
ATOM 1609 C CA . ASN B 1 74 ? 10.172 20.828 15.68 1 95.25 74 ASN B CA 1
ATOM 1610 C C . ASN B 1 74 ? 10.266 21.938 16.719 1 95.25 74 ASN B C 1
ATOM 1612 O O . ASN B 1 74 ? 11.266 22.047 17.438 1 95.25 74 ASN B O 1
ATOM 1616 N N . LYS B 1 75 ? 9.281 22.75 16.781 1 94.88 75 LYS B N 1
ATOM 1617 C CA . LYS B 1 75 ? 9.273 23.875 17.719 1 94.88 75 LYS B CA 1
ATOM 1618 C C . LYS B 1 75 ? 8.734 23.453 19.078 1 94.88 75 LYS B C 1
ATOM 1620 O O . LYS B 1 75 ? 8.891 24.172 20.078 1 94.88 75 LYS B O 1
ATOM 1625 N N . LEU B 1 76 ? 8.148 22.297 19.172 1 94.88 76 LEU B N 1
ATOM 1626 C CA . LEU B 1 76 ? 7.574 21.828 20.438 1 94.88 76 LEU B CA 1
ATOM 1627 C C . LEU B 1 76 ? 8.641 21.156 21.297 1 94.88 76 LEU B C 1
ATOM 1629 O O . LEU B 1 76 ? 9.531 20.484 20.781 1 94.88 76 LEU B O 1
ATOM 1633 N N . PRO B 1 77 ? 8.547 21.297 22.609 1 93.31 77 PRO B N 1
ATOM 1634 C CA . PRO B 1 77 ? 9.414 20.516 23.484 1 93.31 77 PRO B CA 1
ATOM 1635 C C . PRO B 1 77 ? 9.25 19 23.266 1 93.31 77 PRO B C 1
ATOM 1637 O O . PRO B 1 77 ? 8.141 18.531 23 1 93.31 77 PRO B O 1
ATOM 1640 N N . PRO B 1 78 ? 10.273 18.25 23.391 1 91.12 78 PRO B N 1
ATOM 1641 C CA . PRO B 1 78 ? 10.234 16.797 23.141 1 91.12 78 PRO B CA 1
ATOM 1642 C C . PRO B 1 78 ? 9.125 16.094 23.922 1 91.12 78 PRO B C 1
ATOM 1644 O O . PRO B 1 78 ? 8.453 15.211 23.391 1 91.12 78 PRO B O 1
ATOM 1647 N N . ALA B 1 79 ? 8.914 16.516 25.156 1 91.94 79 ALA B N 1
ATOM 1648 C CA . ALA B 1 79 ? 7.887 15.883 25.984 1 91.94 79 ALA B CA 1
ATOM 1649 C C . ALA B 1 79 ? 6.496 16.125 25.406 1 91.94 79 ALA B C 1
ATOM 1651 O O . ALA B 1 79 ? 5.641 15.234 25.453 1 91.94 79 ALA B O 1
ATOM 1652 N N . ARG B 1 80 ? 6.281 17.234 24.859 1 92.62 80 ARG B N 1
ATOM 1653 C CA . ARG B 1 80 ? 4.984 17.609 24.312 1 92.62 80 ARG B CA 1
ATOM 1654 C C . ARG B 1 80 ? 4.691 16.828 23.031 1 92.62 80 ARG B C 1
ATOM 1656 O O . ARG B 1 80 ? 3.529 16.578 22.703 1 92.62 80 ARG B O 1
ATOM 1663 N N . ARG B 1 81 ? 5.695 16.438 22.297 1 92.38 81 ARG B N 1
ATOM 1664 C CA . ARG B 1 81 ? 5.559 15.766 21 1 92.38 81 ARG B CA 1
ATOM 1665 C C . ARG B 1 81 ? 4.875 14.414 21.172 1 92.38 81 ARG B C 1
ATOM 1667 O O . ARG B 1 81 ? 4.312 13.875 20.203 1 92.38 81 ARG B O 1
ATOM 1674 N N . GLU B 1 82 ? 4.855 13.953 22.406 1 90.44 82 GLU B N 1
ATOM 1675 C CA . GLU B 1 82 ? 4.316 12.617 22.656 1 90.44 82 GLU B CA 1
ATOM 1676 C C . GLU B 1 82 ? 2.85 12.68 23.062 1 90.44 82 GLU B C 1
ATOM 1678 O O . GLU B 1 82 ? 2.188 11.648 23.188 1 90.44 82 GLU B O 1
ATOM 1683 N N . ASP B 1 83 ? 2.342 13.852 23.172 1 93.56 83 ASP B N 1
ATOM 1684 C CA . ASP B 1 83 ? 0.95 14.023 23.594 1 93.56 83 ASP B CA 1
ATOM 1685 C C . ASP B 1 83 ? -0.004 13.57 22.484 1 93.56 83 ASP B C 1
ATOM 1687 O O . ASP B 1 83 ? 0.259 13.789 21.297 1 93.56 83 ASP B O 1
ATOM 1691 N N . GLU B 1 84 ? -1.152 13.141 22.891 1 90.94 84 GLU B N 1
ATOM 1692 C CA . GLU B 1 84 ? -2.123 12.578 21.953 1 90.94 84 GLU B CA 1
ATOM 1693 C C . GLU B 1 84 ? -2.645 13.641 21 1 90.94 84 GLU B C 1
ATOM 1695 O O . GLU B 1 84 ? -2.852 13.375 19.812 1 90.94 84 GLU B O 1
ATOM 1700 N N . ASP B 1 85 ? -2.885 14.781 21.531 1 94.31 85 ASP B N 1
ATOM 1701 C CA . ASP B 1 85 ? -3.424 15.844 20.688 1 94.31 85 ASP B CA 1
ATOM 1702 C C . ASP B 1 85 ? -2.428 16.234 19.594 1 94.31 85 ASP B C 1
ATOM 1704 O O . ASP B 1 85 ? -2.826 16.594 18.484 1 94.31 85 ASP B O 1
ATOM 1708 N N . VAL B 1 86 ? -1.079 16.156 19.891 1 95.69 86 VAL B N 1
ATOM 1709 C CA . VAL B 1 86 ? -0.032 16.453 18.906 1 95.69 86 VAL B CA 1
ATOM 1710 C C . VAL B 1 86 ? 0.049 15.336 17.875 1 95.69 86 VAL B C 1
ATOM 1712 O O . VAL B 1 86 ? 0.084 15.602 16.672 1 95.69 86 VAL B O 1
ATOM 1715 N N . LYS B 1 87 ? -0.101 14.156 18.312 1 91.94 87 LYS B N 1
ATOM 1716 C CA . LYS B 1 87 ? 0.001 13 17.438 1 91.94 87 LYS B CA 1
ATOM 1717 C C . LYS B 1 87 ? -1.188 12.922 16.484 1 91.94 87 LYS B C 1
ATOM 1719 O O . LYS B 1 87 ? -1.061 12.438 15.352 1 91.94 87 LYS B O 1
ATOM 1724 N N . GLU B 1 88 ? -2.24 13.508 16.891 1 94 88 GLU B N 1
ATOM 1725 C CA . GLU B 1 88 ? -3.457 13.445 16.078 1 94 88 GLU B CA 1
ATOM 1726 C C . GLU B 1 88 ? -3.314 14.273 14.805 1 94 88 GLU B C 1
ATOM 1728 O O . GLU B 1 88 ? -3.994 14.016 13.812 1 94 88 GLU B O 1
ATOM 1733 N N . ILE B 1 89 ? -2.453 15.211 14.797 1 96.94 89 ILE B N 1
ATOM 1734 C CA . ILE B 1 89 ? -2.297 16.109 13.648 1 96.94 89 ILE B CA 1
ATOM 1735 C C . ILE B 1 89 ? -1.774 15.312 12.453 1 96.94 89 ILE B C 1
ATOM 1737 O O . ILE B 1 89 ? -2.193 15.547 11.312 1 96.94 89 ILE B O 1
ATOM 1741 N N . ARG B 1 90 ? -0.855 14.414 12.711 1 95.06 90 ARG B N 1
ATOM 1742 C CA . ARG B 1 90 ? -0.36 13.594 11.617 1 95.06 90 ARG B CA 1
ATOM 1743 C C . ARG B 1 90 ? -1.498 12.828 10.945 1 95.06 90 ARG B C 1
ATOM 1745 O O . ARG B 1 90 ? -1.513 12.68 9.719 1 95.06 90 ARG B O 1
ATOM 1752 N N . TRP B 1 91 ? -2.479 12.445 11.719 1 95.31 91 TRP B N 1
ATOM 1753 C CA . TRP B 1 91 ? -3.602 11.68 11.18 1 95.31 91 TRP B CA 1
ATOM 1754 C C . TRP B 1 91 ? -4.57 12.594 10.43 1 95.31 91 TRP B C 1
ATOM 1756 O O . TRP B 1 91 ? -5.219 12.164 9.477 1 95.31 91 TRP B O 1
ATOM 1766 N N . MET B 1 92 ? -4.629 13.789 10.836 1 97.88 92 MET B N 1
ATOM 1767 C CA . MET B 1 92 ? -5.414 14.758 10.07 1 97.88 92 MET B CA 1
ATOM 1768 C C . MET B 1 92 ? -4.863 14.906 8.656 1 97.88 92 MET B C 1
ATOM 1770 O O . MET B 1 92 ? -5.625 15.031 7.699 1 97.88 92 MET B O 1
ATOM 1774 N N . ILE B 1 93 ? -3.576 14.852 8.57 1 98.25 93 ILE B N 1
ATOM 1775 C CA . ILE B 1 93 ? -2.945 14.961 7.258 1 98.25 93 ILE B CA 1
ATOM 1776 C C . ILE B 1 93 ? -3.291 13.742 6.41 1 98.25 93 ILE B C 1
ATOM 1778 O O . ILE B 1 93 ? -3.551 13.867 5.211 1 98.25 93 ILE B O 1
ATOM 1782 N N . GLU B 1 94 ? -3.354 12.609 7.012 1 97.69 94 GLU B N 1
ATOM 1783 C CA . GLU B 1 94 ? -3.795 11.406 6.309 1 97.69 94 GLU B CA 1
ATOM 1784 C C . GLU B 1 94 ? -5.234 11.547 5.824 1 97.69 94 GLU B C 1
ATOM 1786 O O . GLU B 1 94 ? -5.559 11.148 4.703 1 97.69 94 GLU B O 1
ATOM 1791 N N . GLU B 1 95 ? -6.012 12.109 6.684 1 98.12 95 GLU B N 1
ATOM 1792 C CA . GLU B 1 95 ? -7.398 12.336 6.289 1 98.12 95 GLU B CA 1
ATOM 1793 C C . GLU B 1 95 ? -7.488 13.336 5.137 1 98.12 95 GLU B C 1
ATOM 1795 O O . GLU B 1 95 ? -8.359 13.219 4.273 1 98.12 95 GLU B O 1
ATOM 1800 N N . LEU B 1 96 ? -6.684 14.297 5.137 1 98.69 96 LEU B N 1
ATOM 1801 C CA . LEU B 1 96 ? -6.613 15.242 4.031 1 98.69 96 LEU B CA 1
ATOM 1802 C C . LEU B 1 96 ? -6.277 14.531 2.725 1 98.69 96 LEU B C 1
ATOM 1804 O O . LEU B 1 96 ? -6.871 14.812 1.684 1 98.69 96 LEU B O 1
ATOM 1808 N N . ARG B 1 97 ? -5.305 13.57 2.809 1 98.75 97 ARG B N 1
ATOM 1809 C CA . ARG B 1 97 ? -4.957 12.773 1.639 1 98.75 97 ARG B CA 1
ATOM 1810 C C . ARG B 1 97 ? -6.164 12 1.118 1 98.75 97 ARG B C 1
ATOM 1812 O O . ARG B 1 97 ? -6.402 11.953 -0.09 1 98.75 97 ARG B O 1
ATOM 1819 N N . VAL B 1 98 ? -6.973 11.469 2.023 1 98.31 98 VAL B N 1
ATOM 1820 C CA . VAL B 1 98 ? -8.188 10.766 1.624 1 98.31 98 VAL B CA 1
ATOM 1821 C C . VAL B 1 98 ? -9.117 11.719 0.882 1 98.31 98 VAL B C 1
ATOM 1823 O O . VAL B 1 98 ? -9.664 11.375 -0.172 1 98.31 98 VAL B O 1
ATOM 1826 N N . SER B 1 99 ? -9.242 12.875 1.375 1 98.31 99 SER B N 1
ATOM 1827 C CA . SER B 1 99 ? -10.141 13.867 0.792 1 98.31 99 SER B CA 1
ATOM 1828 C C . SER B 1 99 ? -9.711 14.242 -0.622 1 98.31 9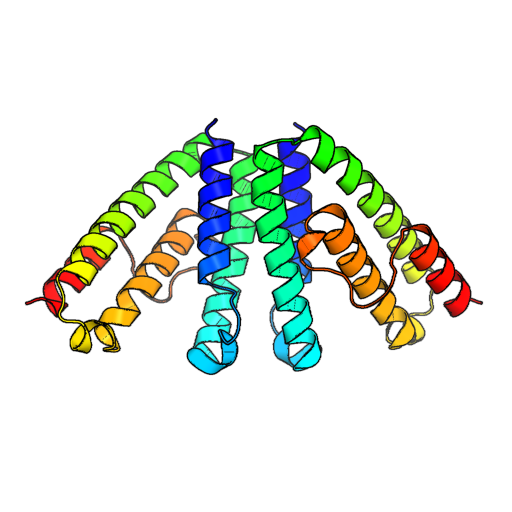9 SER B C 1
ATOM 1830 O O . SER B 1 99 ? -10.555 14.484 -1.488 1 98.31 99 SER B O 1
ATOM 1832 N N . TYR B 1 100 ? -8.461 14.273 -0.89 1 98.06 100 TYR B N 1
ATOM 1833 C CA . TYR B 1 100 ? -7.957 14.719 -2.184 1 98.06 100 TYR B CA 1
ATOM 1834 C C . TYR B 1 100 ? -7.887 13.555 -3.17 1 98.06 100 TYR B C 1
ATOM 1836 O O . TYR B 1 100 ? -8.219 13.711 -4.348 1 98.06 100 TYR B O 1
ATOM 1844 N N . PHE B 1 101 ? -7.477 12.359 -2.715 1 97.94 101 PHE B N 1
ATOM 1845 C CA . PHE B 1 101 ? -7.094 11.312 -3.656 1 97.94 101 PHE B CA 1
ATOM 1846 C C . PHE B 1 101 ? -8.141 10.211 -3.699 1 97.94 101 PHE B C 1
ATOM 1848 O O . PHE B 1 101 ? -8.164 9.398 -4.625 1 97.94 101 PHE B O 1
ATOM 1855 N N . ALA B 1 102 ? -9.023 10.148 -2.662 1 97.62 102 ALA B N 1
ATOM 1856 C CA . ALA B 1 102 ? -10.023 9.094 -2.566 1 97.62 102 ALA B CA 1
ATOM 1857 C C . ALA B 1 102 ? -11.273 9.578 -1.838 1 97.62 102 ALA B C 1
ATOM 1859 O O . ALA B 1 102 ? -11.711 8.969 -0.857 1 97.62 102 ALA B O 1
ATOM 1860 N N . GLN B 1 103 ? -11.828 10.555 -2.402 1 96.81 103 GLN B N 1
ATOM 1861 C CA . GLN B 1 103 ? -12.945 11.25 -1.771 1 96.81 103 GLN B CA 1
ATOM 1862 C C . GLN B 1 103 ? -14.109 10.297 -1.513 1 96.81 103 GLN B C 1
ATOM 1864 O O . GLN B 1 103 ? -14.844 10.461 -0.54 1 96.81 103 GLN B O 1
ATOM 1869 N N . GLN B 1 104 ? -14.305 9.289 -2.258 1 96.5 104 GLN B N 1
ATOM 1870 C CA . GLN B 1 104 ? -15.422 8.359 -2.152 1 96.5 104 GLN B CA 1
ATOM 1871 C C . GLN B 1 104 ? -15.352 7.562 -0.851 1 96.5 104 GLN B C 1
ATOM 1873 O O . GLN B 1 104 ? -16.344 6.949 -0.437 1 96.5 104 GLN B O 1
ATOM 1878 N N . LEU B 1 105 ? -14.211 7.559 -0.236 1 95.5 105 LEU B N 1
ATOM 1879 C CA . LEU B 1 105 ? -14.07 6.836 1.023 1 95.5 105 LEU B CA 1
ATOM 1880 C C . LEU B 1 105 ? -14.586 7.668 2.189 1 95.5 105 LEU B C 1
ATOM 1882 O O . LEU B 1 105 ? -14.867 7.137 3.266 1 95.5 105 LEU B O 1
ATOM 1886 N N . GLY B 1 106 ? -14.609 8.906 1.988 1 95.38 106 GLY B N 1
ATOM 1887 C CA . GLY B 1 106 ? -15.109 9.812 3.014 1 95.38 106 GLY B CA 1
ATOM 1888 C C . GLY B 1 106 ? -14.125 10.031 4.145 1 95.38 106 GLY B C 1
ATOM 1889 O O . GLY B 1 106 ? -13.156 9.281 4.285 1 95.38 106 GLY B O 1
ATOM 1890 N N . THR B 1 107 ? -14.32 11.086 4.938 1 96.44 107 THR B N 1
ATOM 1891 C CA . THR B 1 107 ? -13.57 11.414 6.145 1 96.44 107 THR B CA 1
ATOM 1892 C C . THR B 1 107 ? -14.492 11.43 7.363 1 96.44 107 THR B C 1
ATOM 1894 O O . THR B 1 107 ? -15.688 11.672 7.238 1 96.44 107 THR B O 1
ATOM 1897 N N . PRO B 1 108 ? -13.953 11.055 8.453 1 94.81 108 PRO B N 1
ATOM 1898 C CA . PRO B 1 108 ? -14.812 10.992 9.641 1 94.81 108 PRO B CA 1
ATOM 1899 C C . PRO B 1 108 ? -15.297 12.367 10.102 1 94.81 108 PRO B C 1
ATOM 1901 O O . PRO B 1 108 ? -16.25 12.461 10.867 1 94.81 108 PRO B O 1
ATOM 1904 N N . TYR B 1 109 ? -14.742 13.414 9.703 1 96.44 109 TYR B N 1
ATOM 1905 C CA . TYR B 1 109 ? -15.078 14.805 9.977 1 96.44 109 TYR B CA 1
ATOM 1906 C C . TYR B 1 109 ? -14.57 15.711 8.859 1 96.44 109 TYR B C 1
ATOM 1908 O O . TYR B 1 109 ? -13.75 15.305 8.039 1 96.44 109 TYR B O 1
ATOM 1916 N N . PRO B 1 110 ? -15.172 16.891 8.82 1 97.31 110 PRO B N 1
ATOM 1917 C CA . PRO B 1 110 ? -14.633 17.797 7.812 1 97.31 110 PRO B CA 1
ATOM 1918 C C . PRO B 1 110 ? -13.141 18.062 7.98 1 97.31 110 PRO B C 1
ATOM 1920 O O . PRO B 1 110 ? -12.664 18.266 9.102 1 97.31 110 PRO B O 1
ATOM 1923 N N . ILE B 1 111 ? -12.375 18.141 6.816 1 98.38 111 ILE B N 1
ATOM 1924 C CA . ILE B 1 111 ? -10.922 18.281 6.855 1 98.38 111 ILE B CA 1
ATOM 1925 C C . ILE B 1 111 ? -10.469 19.188 5.719 1 98.38 111 ILE B C 1
ATOM 1927 O O . ILE B 1 111 ? -11 19.125 4.605 1 98.38 111 ILE B O 1
ATOM 1931 N N . SER B 1 112 ? -9.617 20.047 6.027 1 97.81 112 SER B N 1
ATOM 1932 C CA . SER B 1 112 ? -8.984 20.938 5.059 1 97.81 112 SER B CA 1
ATOM 1933 C C . SER B 1 112 ? -7.605 21.391 5.543 1 97.81 112 SER B C 1
ATOM 1935 O O . SER B 1 112 ? -7.254 21.188 6.703 1 97.81 112 SER B O 1
ATOM 1937 N N . ASP B 1 113 ? -6.852 21.969 4.59 1 97.56 113 ASP B N 1
ATOM 1938 C CA . ASP B 1 113 ? -5.562 22.531 4.969 1 97.56 113 ASP B CA 1
ATOM 1939 C C . ASP B 1 113 ? -5.719 23.547 6.098 1 97.56 113 ASP B C 1
ATOM 1941 O O . ASP B 1 113 ? -4.973 23.516 7.078 1 97.56 113 ASP B O 1
ATOM 1945 N N . LYS B 1 114 ? -6.676 24.328 5.953 1 97.75 114 LYS B N 1
ATOM 1946 C CA . LYS B 1 114 ? -6.91 25.391 6.93 1 97.75 114 LYS B CA 1
ATOM 1947 C C . LYS B 1 114 ? -7.25 24.812 8.297 1 97.75 114 LYS B C 1
ATOM 1949 O O . LYS B 1 114 ? -6.762 25.297 9.328 1 97.75 114 LYS B O 1
ATOM 1954 N N . ARG B 1 115 ? -8.023 23.812 8.359 1 98.06 115 ARG B N 1
ATOM 1955 C CA . ARG B 1 115 ? -8.445 23.203 9.609 1 98.06 115 ARG B CA 1
ATOM 1956 C C . ARG B 1 115 ? -7.25 22.578 10.336 1 98.06 115 ARG B C 1
ATOM 1958 O O . ARG B 1 115 ? -7.168 22.625 11.562 1 98.06 115 ARG B O 1
ATOM 1965 N N . ILE B 1 116 ? -6.391 22.047 9.602 1 98.38 116 ILE B N 1
ATOM 1966 C CA . ILE B 1 116 ? -5.215 21.422 10.195 1 98.38 116 ILE B CA 1
ATOM 1967 C C . ILE B 1 116 ? -4.301 22.484 10.797 1 98.38 116 ILE B C 1
ATOM 1969 O O . ILE B 1 116 ? -3.84 22.359 11.93 1 98.38 116 ILE B O 1
ATOM 1973 N N . LEU B 1 117 ? -4.086 23.531 10 1 97.81 117 LEU B N 1
ATOM 1974 C CA . LEU B 1 117 ? -3.238 24.625 10.477 1 97.81 117 LEU B CA 1
ATOM 1975 C C . LEU B 1 117 ? -3.824 25.266 11.727 1 97.81 117 LEU B C 1
ATOM 1977 O O . LEU B 1 117 ? -3.092 25.594 12.664 1 97.81 117 LEU B O 1
ATOM 1981 N N . GLN B 1 118 ? -5.117 25.375 11.75 1 97.44 118 GLN B N 1
ATOM 1982 C CA . GLN B 1 118 ? -5.793 25.938 12.922 1 97.44 118 GLN B CA 1
ATOM 1983 C C . GLN B 1 118 ? -5.637 25.016 14.133 1 97.44 118 GLN B C 1
ATOM 1985 O O . GLN B 1 118 ? -5.441 25.484 15.25 1 97.44 118 GLN B O 1
ATOM 1990 N N . ALA B 1 119 ? -5.773 23.75 13.922 1 97.5 119 ALA B N 1
ATOM 1991 C CA . ALA B 1 119 ? -5.598 22.781 15.008 1 97.5 119 ALA B CA 1
ATOM 1992 C C . ALA B 1 119 ? -4.195 22.875 15.609 1 97.5 119 ALA B C 1
ATOM 1994 O O . ALA B 1 119 ? -4.031 22.828 16.828 1 97.5 119 ALA B O 1
ATOM 1995 N N . MET B 1 120 ? -3.225 23.031 14.758 1 97.19 120 MET B N 1
ATOM 1996 C CA . MET B 1 120 ? -1.849 23.203 15.219 1 97.19 120 MET B CA 1
ATOM 1997 C C . MET B 1 120 ? -1.711 24.438 16.078 1 97.19 120 MET B C 1
ATOM 1999 O O . MET B 1 120 ? -1.098 24.391 17.156 1 97.19 120 MET B O 1
ATOM 2003 N N . GLU B 1 121 ? -2.277 25.5 15.617 1 95.56 121 GLU B N 1
ATOM 2004 C CA . GLU B 1 121 ? -2.223 26.766 16.344 1 95.56 121 GLU B CA 1
ATOM 2005 C C . GLU B 1 121 ? -2.889 26.641 17.719 1 95.56 121 GLU B C 1
ATOM 2007 O O . GLU B 1 121 ? -2.387 27.172 18.703 1 95.56 121 GLU B O 1
ATOM 2012 N N . GLN B 1 122 ? -3.938 25.922 17.797 1 95.44 122 GLN B N 1
ATOM 2013 C CA . GLN B 1 122 ? -4.691 25.75 19.031 1 95.44 122 GLN B CA 1
ATOM 2014 C C . GLN B 1 122 ? -3.898 24.938 20.062 1 95.44 122 GLN B C 1
ATOM 2016 O O . GLN B 1 122 ? -3.998 25.188 21.266 1 95.44 122 GLN B O 1
ATOM 2021 N N . ILE B 1 123 ? -3.143 24.031 19.625 1 94.06 123 ILE B N 1
ATOM 2022 C CA . ILE B 1 123 ? -2.355 23.172 20.5 1 94.06 123 ILE B CA 1
ATOM 2023 C C . ILE B 1 123 ? -1.153 23.953 21.031 1 94.06 123 ILE B C 1
ATOM 2025 O O . ILE B 1 123 ? -0.766 23.797 22.188 1 94.06 123 ILE B O 1
ATOM 2029 N N . SER B 1 124 ? -0.463 24.719 20.188 1 86.25 124 SER B N 1
ATOM 2030 C CA . SER B 1 124 ? 0.733 25.469 20.547 1 86.25 124 SER B CA 1
ATOM 2031 C C . SER B 1 124 ? 0.388 26.656 21.438 1 86.25 124 SER B C 1
ATOM 2033 O O . SER B 1 124 ? 1.266 27.234 22.078 1 86.25 124 SER B O 1
ATOM 2035 N N . GLY B 1 125 ? -0.851 27.141 21.25 1 78.12 125 GLY B N 1
ATOM 2036 C CA . GLY B 1 125 ? -1.242 28.266 22.062 1 78.12 125 GLY B CA 1
ATOM 2037 C C . GLY B 1 125 ? -1.742 27.875 23.438 1 78.12 125 GLY B C 1
ATOM 2038 O O . GLY B 1 125 ? -1.266 28.391 24.453 1 78.12 125 GLY B O 1
#

Organism: Trichuris trichiura (NCBI:txid36087)

InterPro domains:
  IPR024590 RNA helicase HrpA, C-terminal [PF11898] (7-122)

Sequence (250 aa):
MTMALGLSDIKAQMGGLVYRGFVTGNGFKRLGDTLRYLQAIEKRLEKLAVDPHRDRAQMLKVENVQQAWQQWINKLPPARREDEDVKEIRWMIEELRVSYFAQQLGTPYPISDKRILQAMEQISGMTMALGLSDIKAQMGGLVYRGFVTGNGFKRLGDTLRYLQAIEKRLEKLAVDPHRDRAQMLKVENVQQAWQQWINKLPPARREDEDVKEIRWMIEELRVSYFAQQLGTPYPISDKRILQAMEQISG

Foldseek 3Di:
DLLVVLVVVLVVVLPVLDDPCNDVVPDPVSVVLSVLLVVLSVQLVVVCVVCSPLSSVLVVQLVVLVVVLVVLLVPDDPVLCPDPLNVCLVVLSSQSSCVRRPVVSPHPDDHDSVVSNVSSVVSVD/DLLVVLVVVLVVVLPVLDDPCNDVVPDPVSVVLSVLLVVLSVQLVVVCVVCSPLSSVLVVQLVVLVVVLVVLLVPDDPVLCPDPLNVCLVVLSSQSSCVRRPVVSPHPDDHDSVVSVVSSVVSVD

Nearest PDB structures (foldseek):
  6gv5-assembly1_A  TM=2.448E-01  e=2.381E+00  Staphylococcus epidermidis
  6gv5-assembly1_A  TM=2.471E-01  e=2.238E+00  Staphylococcus epidermidis